Protein AF-M0R8F7-F1 (afdb_monomer_lite)

Foldseek 3Di:
DDDDDDDDDPPPPPPPDDPPVVVPPPPPVVVVVVVVVVVVVVVVVVVVVVVVVVVVVVVVVVVVVVVVVVVVVVVLVVVQCVQPVVVVVVLVDVLVNPPVVVVVVVVVLVVQVVVLCVVVVHDDPVDDDVVSPDSCVVCVVDVCSNPDDDDDTPRPVCVVVVVVLVVVQVVVCVVVVDRDDSVVSVVVVVVVVCVVDVPPVPDCPPDDPVVVVVDDPCVCVDPVVVVVVVVDDDPDPPDPDPCDPPPPDPDPPVVVVVVVVVVPPD

InterPro domains:
  IPR040046 Protein FAM228 [PF28229] (36-176)
  IPR040046 Protein FAM228 [PTHR28584] (12-261)

Radius of gyration: 44.04 Å; chains: 1; bounding box: 135×69×88 Å

Organism: Rattus norvegicus (NCBI:txid10116)

pLDDT: mean 77.56, std 16.94, range [36.53, 98.12]

Sequence (266 aa):
MKNRNPDDTVTDTFPKLKSSKEWLEPQSLSFMEALAKEDTDAAVQSILYRENYIMKELDKYLHHYDFLNTRRKEMLYKKWVERVADPLQKKIIEKVGSHKNIKKRRRQELDNFLKHSNKKGNAFIEHYDPKEYDPFYMSKEDPNFLKVVLPPFRDPLKKAQYDKDDEKRTLLQCETGKIYTMKEFKEIEKAQLHSRFPSISNSRQSMTPNKWLKVPMSYIESEFCKRSRFKVKMNFNASSFDLRPLKRVPNFLEYREEEMMIIYKL

Secondary structure (DSSP, 8-state):
-------------------TTGGGSPPPHHHHHHHHHHHHHHHHHHHHHHHHHHHHHHHHHHHHHHHHHHHHHHHHHHHHI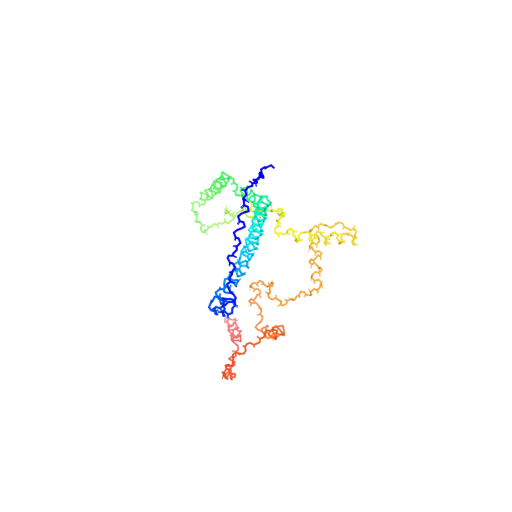IIIIHHHHHHHHHHH--HHHHHHHHHHHHHHHHHHHHHHS---TT---TTT--TTHHHHH-TTTT----PPP--GGGHHHHHHHHHHHHHHHHHHS-PPPHHHHHHHHHHHHHHHS---TT-GGG--HHHHTTS-GGGGGSHHHHHHHHHS----------------PPPTHHHHHHHHHHHTT-

Structure (mmCIF, N/CA/C/O backbone):
data_AF-M0R8F7-F1
#
_entry.id   AF-M0R8F7-F1
#
loop_
_atom_site.group_PDB
_atom_site.id
_atom_site.type_symbol
_atom_site.label_atom_id
_atom_site.label_alt_id
_atom_site.label_comp_id
_atom_site.label_asym_id
_atom_site.label_entity_id
_atom_site.label_seq_id
_atom_site.pdbx_PDB_ins_code
_atom_site.Cartn_x
_atom_site.Cartn_y
_atom_site.Cartn_z
_atom_site.occupancy
_atom_site.B_iso_or_equiv
_atom_site.auth_seq_id
_atom_site.auth_comp_id
_atom_site.auth_asym_id
_atom_site.auth_atom_id
_atom_site.pdbx_PDB_model_num
ATOM 1 N N . MET A 1 1 ? -57.188 7.167 16.989 1.00 37.28 1 MET A N 1
ATOM 2 C CA . MET A 1 1 ? -58.540 6.993 16.405 1.00 37.28 1 MET A CA 1
ATOM 3 C C . MET A 1 1 ? -58.705 5.552 15.940 1.00 37.28 1 MET A C 1
ATOM 5 O O . MET A 1 1 ? -57.724 4.999 15.461 1.00 37.28 1 MET A O 1
ATOM 9 N N . LYS A 1 2 ? -59.937 5.025 16.030 1.00 37.97 2 LYS A N 1
ATOM 10 C CA . LYS A 1 2 ? -60.399 3.626 15.872 1.00 37.97 2 LYS A CA 1
ATOM 11 C C . LYS A 1 2 ? -60.252 2.766 17.129 1.00 37.97 2 LYS A C 1
ATOM 13 O O . LYS A 1 2 ? -59.157 2.662 17.654 1.00 37.97 2 LYS A O 1
ATOM 18 N N . ASN A 1 3 ? -61.265 2.070 17.627 1.00 40.75 3 ASN A N 1
ATOM 19 C CA . ASN A 1 3 ? -62.721 2.238 17.613 1.00 40.75 3 ASN A CA 1
ATOM 20 C C . ASN A 1 3 ? -63.197 1.408 18.812 1.00 40.75 3 ASN A C 1
ATOM 22 O O . ASN A 1 3 ? -62.753 0.279 19.000 1.00 40.75 3 ASN A O 1
ATOM 26 N N . ARG A 1 4 ? -64.053 2.006 19.634 1.00 36.53 4 ARG A N 1
ATOM 27 C CA . ARG A 1 4 ? -64.738 1.373 20.757 1.00 36.53 4 ARG A CA 1
ATOM 28 C C . ARG A 1 4 ? -65.952 0.656 20.161 1.00 36.53 4 ARG A C 1
ATOM 30 O O . ARG A 1 4 ? -66.841 1.346 19.676 1.00 36.53 4 ARG A O 1
ATOM 37 N N . ASN A 1 5 ? -65.970 -0.674 20.163 1.00 40.00 5 ASN A N 1
ATOM 38 C CA . ASN A 1 5 ? -67.206 -1.441 20.007 1.00 40.00 5 ASN A CA 1
ATOM 39 C C . ASN A 1 5 ? -67.723 -1.759 21.418 1.00 40.00 5 ASN A C 1
ATOM 41 O O . ASN A 1 5 ? -66.997 -2.406 22.175 1.00 40.00 5 ASN A O 1
ATOM 45 N N . PRO A 1 6 ? -68.897 -1.244 21.820 1.00 47.41 6 PRO A N 1
ATOM 46 C CA . PRO A 1 6 ? -69.691 -1.830 22.888 1.00 47.41 6 PRO A CA 1
ATOM 47 C C . PRO A 1 6 ? -70.505 -3.004 22.320 1.00 47.41 6 PRO A C 1
ATOM 49 O O . PRO A 1 6 ? -70.591 -3.154 21.105 1.00 47.41 6 PRO A O 1
ATOM 52 N N . ASP A 1 7 ? -71.110 -3.781 23.207 1.00 42.19 7 ASP A N 1
ATOM 53 C CA . ASP A 1 7 ? -71.917 -4.974 22.930 1.00 42.19 7 ASP A CA 1
ATOM 54 C C . ASP A 1 7 ? -71.109 -6.237 22.632 1.00 42.19 7 ASP A C 1
ATOM 56 O O . ASP A 1 7 ? -71.013 -6.689 21.500 1.00 42.19 7 ASP A O 1
ATOM 60 N N . ASP A 1 8 ? -70.619 -6.867 23.700 1.00 42.78 8 ASP A N 1
ATOM 61 C CA . ASP A 1 8 ? -70.921 -8.286 23.852 1.00 42.78 8 ASP A CA 1
ATOM 62 C C . ASP A 1 8 ? -71.659 -8.475 25.173 1.00 42.78 8 ASP A C 1
ATOM 64 O O . ASP A 1 8 ? -71.171 -8.220 26.277 1.00 42.78 8 ASP A O 1
ATOM 68 N N . THR A 1 9 ? -72.923 -8.818 24.993 1.00 42.47 9 THR A N 1
ATOM 69 C CA . THR A 1 9 ? -73.935 -9.097 25.990 1.00 42.47 9 THR A CA 1
ATOM 70 C C . THR A 1 9 ? -73.446 -10.122 26.997 1.00 42.47 9 THR A C 1
ATOM 72 O O . THR A 1 9 ? -73.064 -11.236 26.643 1.00 42.47 9 THR A O 1
ATOM 75 N N . VAL A 1 10 ? -73.540 -9.733 28.265 1.00 42.72 10 VAL A N 1
ATOM 76 C CA . VAL A 1 10 ? -73.465 -10.583 29.449 1.00 42.72 10 VAL A CA 1
ATOM 77 C C . VAL A 1 10 ? -74.558 -11.649 29.346 1.00 42.72 10 VAL A C 1
ATOM 79 O O . VAL A 1 10 ? -75.670 -11.481 29.836 1.00 42.72 10 VAL A O 1
ATOM 82 N N . THR A 1 11 ? -74.274 -12.758 28.670 1.00 42.47 11 THR A N 1
ATOM 83 C CA . THR A 1 11 ? -74.992 -14.006 28.915 1.00 42.47 11 THR A CA 1
ATOM 84 C C . THR A 1 11 ? -74.302 -14.683 30.086 1.00 42.47 11 THR A C 1
ATOM 86 O O . THR A 1 11 ? -73.508 -15.606 29.898 1.00 42.47 11 THR A O 1
ATOM 89 N N . ASP A 1 12 ? -74.609 -14.195 31.293 1.00 43.53 12 ASP A N 1
ATOM 90 C CA . ASP A 1 12 ? -74.397 -14.894 32.563 1.00 43.53 12 ASP A CA 1
ATOM 91 C C . ASP A 1 12 ? -75.236 -16.177 32.541 1.00 43.53 12 ASP A C 1
ATOM 93 O O . ASP A 1 12 ? -76.295 -16.311 33.156 1.00 43.53 12 ASP A O 1
ATOM 97 N N . THR A 1 13 ? -74.783 -17.146 31.752 1.00 42.50 13 THR A N 1
ATOM 98 C CA . THR A 1 13 ? -75.292 -18.506 31.806 1.00 42.50 13 THR A CA 1
ATOM 99 C C . THR A 1 13 ? -74.644 -19.113 33.037 1.00 42.50 13 THR A C 1
ATOM 101 O O . THR A 1 13 ? -73.592 -19.744 32.954 1.00 42.50 13 THR A O 1
ATOM 104 N N . PHE A 1 14 ? -75.234 -18.828 34.201 1.00 43.72 14 PHE A N 1
ATOM 105 C CA . PHE A 1 14 ? -74.822 -19.400 35.475 1.00 43.72 14 PHE A CA 1
ATOM 106 C C . PHE A 1 14 ? -74.656 -20.914 35.293 1.00 43.72 14 PHE A C 1
ATOM 108 O O . PHE A 1 14 ? -75.611 -21.582 34.872 1.00 43.72 14 PHE A O 1
ATOM 115 N N . PRO A 1 15 ? -73.462 -21.477 35.552 1.00 52.50 15 PRO A N 1
ATOM 116 C CA . PRO A 1 15 ? -73.259 -22.903 35.396 1.00 52.50 15 PRO A CA 1
ATOM 117 C C . PRO A 1 15 ? -74.242 -23.612 36.327 1.00 52.50 15 PRO A C 1
ATOM 119 O O . PRO A 1 15 ? -74.304 -23.307 37.519 1.00 52.50 15 PRO A O 1
ATOM 122 N N . LYS A 1 16 ? -75.048 -24.519 35.753 1.00 57.91 16 LYS A N 1
ATOM 123 C CA . LYS A 1 16 ? -76.013 -25.354 36.478 1.00 57.91 16 LYS A CA 1
ATOM 124 C C . LYS A 1 16 ? -75.385 -25.832 37.786 1.00 57.91 16 LYS A C 1
ATOM 126 O O . LYS A 1 16 ? -74.312 -26.435 37.774 1.00 57.91 16 LYS A O 1
ATOM 131 N N . LEU A 1 17 ? -76.068 -25.536 38.890 1.00 52.22 17 LEU A N 1
ATOM 132 C CA . LEU A 1 17 ? -75.666 -25.890 40.243 1.00 52.22 17 LEU A CA 1
ATOM 133 C C . LEU A 1 17 ? -75.462 -27.413 40.313 1.00 52.22 17 LEU A C 1
ATOM 135 O O . LEU A 1 17 ? -76.430 -28.174 40.325 1.00 52.22 17 LEU A O 1
ATOM 139 N N . LYS A 1 18 ? -74.203 -27.859 40.291 1.00 55.81 18 LYS A N 1
ATOM 140 C CA . LYS A 1 18 ? -73.850 -29.276 40.430 1.00 55.81 18 LYS A CA 1
ATOM 141 C C . LYS A 1 18 ? -74.375 -29.787 41.765 1.00 55.81 18 LYS A C 1
ATOM 143 O O . LYS A 1 18 ? -74.186 -29.133 42.795 1.00 55.81 18 LYS A O 1
ATOM 148 N N . SER A 1 19 ? -75.051 -30.935 41.742 1.00 58.69 19 SER A N 1
ATOM 149 C CA . SER A 1 19 ? -75.594 -31.537 42.961 1.00 58.69 19 SER A CA 1
ATOM 150 C C . SER A 1 19 ? -74.449 -31.927 43.898 1.00 58.69 19 SER A C 1
ATOM 152 O O . SER A 1 19 ? -73.364 -32.289 43.439 1.00 58.69 19 SER A O 1
ATOM 154 N N . SER A 1 20 ? -74.681 -31.876 45.212 1.00 59.47 20 SER A N 1
ATOM 155 C CA . SER A 1 20 ? -73.677 -32.162 46.253 1.00 59.47 20 SER A CA 1
ATOM 156 C C . SER A 1 20 ? -72.945 -33.500 46.084 1.00 59.47 20 SER A C 1
ATOM 158 O O . SER A 1 20 ? -71.854 -33.667 46.620 1.00 59.47 20 SER A O 1
ATOM 160 N N . LYS A 1 21 ? -73.511 -34.442 45.319 1.00 61.56 21 LYS A N 1
ATOM 161 C CA . LYS A 1 21 ? -72.907 -35.747 45.042 1.00 61.56 21 LYS A CA 1
ATOM 162 C C . LYS A 1 21 ? -71.812 -35.699 43.967 1.00 61.56 21 LYS A C 1
ATOM 164 O O . LYS A 1 21 ? -70.830 -36.413 44.104 1.00 61.56 21 LYS A O 1
ATOM 169 N N . GLU A 1 22 ? -71.926 -34.820 42.967 1.00 58.78 22 GLU A N 1
ATOM 170 C CA . GLU A 1 22 ? -70.871 -34.601 41.957 1.00 58.78 22 GLU A CA 1
ATOM 171 C C . GLU A 1 22 ? -69.678 -33.820 42.525 1.00 58.78 22 GLU A C 1
ATOM 173 O O . GLU A 1 22 ? -68.565 -33.964 42.035 1.00 58.78 22 GLU A O 1
ATOM 178 N N . TRP A 1 23 ? -69.876 -33.026 43.587 1.00 59.81 23 TRP A N 1
ATOM 179 C CA . TRP A 1 23 ? -68.769 -32.386 44.316 1.00 59.81 23 TRP A CA 1
ATOM 180 C C . TRP A 1 23 ? -67.877 -33.393 45.055 1.00 59.81 23 TRP A C 1
ATOM 182 O O . TRP A 1 23 ? -66.744 -33.061 45.396 1.00 59.81 23 TRP A O 1
ATOM 192 N N . LEU A 1 24 ? -68.391 -34.599 45.320 1.00 56.00 24 LEU A N 1
ATOM 193 C CA . LEU A 1 24 ? -67.682 -35.669 46.022 1.00 56.00 24 LEU A CA 1
ATOM 194 C C . LEU A 1 24 ? -67.079 -36.715 45.082 1.00 56.00 24 LEU A C 1
ATOM 196 O O . LEU A 1 24 ? -66.316 -37.555 45.557 1.00 56.00 24 LEU A O 1
ATOM 200 N N . GLU A 1 25 ? -67.392 -36.693 43.781 1.00 61.41 25 GLU A N 1
ATOM 201 C CA . GLU A 1 25 ? -66.666 -37.538 42.836 1.00 61.41 25 GLU A CA 1
ATOM 202 C C . GLU A 1 25 ? -65.242 -36.988 42.688 1.00 61.41 25 GLU A C 1
ATOM 204 O O . GLU A 1 25 ? -65.073 -35.828 42.298 1.00 61.41 25 GLU A O 1
ATOM 209 N N . PRO A 1 26 ? -64.201 -37.780 43.014 1.00 62.41 26 PRO A N 1
ATOM 210 C CA . PRO A 1 26 ? -62.828 -37.367 42.781 1.00 62.41 26 PRO A CA 1
ATOM 211 C C . PRO A 1 26 ? -62.699 -37.004 41.304 1.00 62.41 26 PRO A C 1
ATOM 213 O O . PRO A 1 26 ? -62.954 -37.852 40.446 1.00 62.41 26 PRO A O 1
ATOM 216 N N . GLN A 1 27 ? -62.329 -35.754 40.995 1.00 62.81 27 GLN A N 1
ATOM 217 C CA . GLN A 1 27 ? -61.950 -35.387 39.631 1.00 62.81 27 GLN A CA 1
ATOM 218 C C . GLN A 1 27 ? -60.982 -36.458 39.125 1.00 62.81 27 GLN A C 1
ATOM 220 O O . GLN A 1 27 ? -59.979 -36.740 39.784 1.00 62.81 27 GLN A O 1
ATOM 225 N N . SER A 1 28 ? -61.320 -37.104 38.004 1.00 73.06 28 SER A N 1
ATOM 226 C CA . SER A 1 28 ? -60.526 -38.212 37.476 1.00 73.06 28 SER A CA 1
ATOM 227 C C . SER A 1 28 ? -59.072 -37.760 37.376 1.00 73.06 28 SER A C 1
ATOM 229 O O . SER A 1 28 ? -58.813 -36.723 36.763 1.00 73.06 28 SER A O 1
ATOM 231 N N . LEU A 1 29 ? -58.138 -38.504 37.971 1.00 73.44 29 LEU A N 1
ATOM 232 C CA . LEU A 1 29 ? -56.713 -38.143 37.993 1.00 73.44 29 LEU A CA 1
ATOM 233 C C . LEU A 1 29 ? -56.178 -37.816 36.587 1.00 73.44 29 LEU A C 1
ATOM 235 O O . LEU A 1 29 ? -55.374 -36.904 36.434 1.00 73.44 29 LEU A O 1
ATOM 239 N N . SER A 1 30 ? -56.714 -38.479 35.555 1.00 79.88 30 SER A N 1
ATOM 240 C CA . SER A 1 30 ? -56.430 -38.210 34.141 1.00 79.88 30 SER A CA 1
ATOM 241 C C . SER A 1 30 ? -56.752 -36.781 33.692 1.00 79.88 30 SER A C 1
ATOM 243 O O . SER A 1 30 ? -56.045 -36.238 32.852 1.00 79.88 30 SER A O 1
ATOM 245 N N . PHE A 1 31 ? -57.806 -36.161 34.230 1.00 80.88 31 PHE A N 1
ATOM 246 C CA . PHE A 1 31 ? -58.185 -34.781 33.912 1.00 80.88 31 PHE A CA 1
ATOM 247 C C . PHE A 1 31 ? -57.229 -33.777 34.559 1.00 80.88 31 PHE A C 1
ATOM 249 O O . PHE A 1 31 ? -56.770 -32.860 33.885 1.00 80.88 31 PHE A O 1
ATOM 256 N N . MET A 1 32 ? -56.880 -33.977 35.837 1.00 80.38 32 MET A N 1
ATOM 257 C CA . MET A 1 32 ? -55.865 -33.149 36.502 1.00 80.38 32 MET A CA 1
ATOM 258 C C . MET A 1 32 ? -54.500 -33.281 35.817 1.00 80.38 32 MET A C 1
ATOM 260 O O . MET A 1 32 ? -53.811 -32.283 35.635 1.00 80.38 32 MET A O 1
ATOM 264 N N . GLU A 1 33 ? -54.122 -34.491 35.395 1.00 85.38 33 GLU A N 1
ATOM 265 C CA . GLU A 1 33 ? -52.883 -34.721 34.648 1.00 85.38 33 GLU A CA 1
ATOM 266 C C . GLU A 1 33 ? -52.904 -34.032 33.274 1.00 85.38 33 GLU A C 1
ATOM 268 O O . GLU A 1 33 ? -51.898 -33.452 32.872 1.00 85.38 33 GLU A O 1
ATOM 273 N N . ALA A 1 34 ? -54.035 -34.059 32.561 1.00 85.19 34 ALA A N 1
ATOM 274 C CA . ALA A 1 34 ? -54.184 -33.373 31.279 1.00 85.19 34 ALA A CA 1
ATOM 275 C C . ALA A 1 34 ? -54.092 -31.844 31.422 1.00 85.19 34 ALA A C 1
ATOM 277 O O . ALA A 1 34 ? -53.348 -31.224 30.668 1.00 85.19 34 ALA A O 1
ATOM 278 N N . LEU A 1 35 ? -54.770 -31.259 32.417 1.00 85.00 35 LEU A N 1
ATOM 279 C CA . LEU A 1 35 ? -54.667 -29.828 32.738 1.00 85.00 35 LEU A CA 1
ATOM 280 C C . LEU A 1 35 ? -53.236 -29.432 33.110 1.00 85.00 35 LEU A C 1
ATOM 282 O O . LEU A 1 35 ? -52.714 -28.453 32.592 1.00 85.00 35 LEU A O 1
ATOM 286 N N . ALA A 1 36 ? -52.570 -30.225 33.956 1.00 86.69 36 ALA A N 1
ATOM 287 C CA . ALA A 1 36 ? -51.182 -29.970 34.324 1.00 86.69 36 ALA A CA 1
ATOM 288 C C . ALA A 1 36 ? -50.248 -30.037 33.105 1.00 86.69 36 ALA A C 1
ATOM 290 O O . ALA A 1 36 ? -49.349 -29.208 32.983 1.00 86.69 36 ALA A O 1
ATOM 291 N N . LYS A 1 37 ? -50.466 -30.989 32.185 1.00 90.25 37 LYS A N 1
ATOM 292 C CA . LYS A 1 37 ? -49.716 -31.070 30.923 1.00 90.25 37 LYS A CA 1
ATOM 293 C C . LYS A 1 37 ? -49.957 -29.846 30.044 1.00 90.25 37 LYS A C 1
ATOM 295 O O . LYS A 1 37 ? -48.989 -29.263 29.569 1.00 90.25 37 LYS A O 1
ATOM 300 N N . GLU A 1 38 ? -51.207 -29.417 29.892 1.00 88.50 38 GLU A N 1
ATOM 301 C CA . GLU A 1 38 ? -51.563 -28.218 29.127 1.00 88.50 38 GLU A CA 1
ATOM 302 C C . GLU A 1 38 ? -50.913 -26.954 29.707 1.00 88.50 38 GLU A C 1
ATOM 304 O O . GLU A 1 38 ? -50.306 -26.183 28.963 1.00 88.50 38 GLU A O 1
ATOM 309 N N . ASP A 1 39 ? -50.935 -26.783 31.032 1.00 91.06 39 ASP A N 1
ATOM 310 C CA . ASP A 1 39 ? -50.255 -25.679 31.715 1.00 91.06 39 ASP A CA 1
ATOM 311 C C . ASP A 1 39 ? -48.735 -25.727 31.492 1.00 91.06 39 ASP A C 1
ATOM 313 O O . ASP A 1 39 ? -48.103 -24.698 31.217 1.00 91.06 39 ASP A O 1
ATOM 317 N N . THR A 1 40 ? -48.126 -26.919 31.570 1.00 92.44 40 THR A N 1
ATOM 318 C CA . THR A 1 40 ? -46.691 -27.077 31.289 1.00 92.44 40 THR A CA 1
ATOM 319 C C . THR A 1 40 ? -46.358 -26.775 29.832 1.00 92.44 40 THR A C 1
ATOM 321 O O . THR A 1 40 ? -45.381 -26.072 29.570 1.00 92.44 40 THR A O 1
ATOM 324 N N . ASP A 1 41 ? -47.184 -27.222 28.887 1.00 94.00 41 ASP A N 1
ATOM 325 C CA . ASP A 1 41 ? -47.001 -26.965 27.461 1.00 94.00 41 ASP A CA 1
ATOM 326 C C . ASP A 1 41 ? -47.159 -25.469 27.160 1.00 94.00 41 ASP A C 1
ATOM 328 O O . ASP A 1 41 ? -46.329 -24.887 26.457 1.00 94.00 41 ASP A O 1
ATOM 332 N N . ALA A 1 42 ? -48.152 -24.801 27.751 1.00 93.31 42 ALA A N 1
ATOM 333 C CA . ALA A 1 42 ? -48.354 -23.359 27.626 1.00 93.31 42 ALA A CA 1
ATOM 334 C C . ALA A 1 42 ? -47.168 -22.552 28.189 1.00 93.31 42 ALA A C 1
ATOM 336 O O . ALA A 1 42 ? -46.728 -21.565 27.578 1.00 93.31 42 ALA A O 1
ATOM 337 N N . ALA A 1 43 ? -46.601 -22.982 29.322 1.00 94.38 43 ALA A N 1
ATOM 338 C CA . ALA A 1 43 ? -45.398 -22.383 29.894 1.00 94.38 43 ALA A CA 1
ATOM 339 C C . ALA A 1 43 ? -44.180 -22.568 28.972 1.00 94.38 43 ALA A C 1
ATOM 341 O O . ALA A 1 43 ? -43.466 -21.600 28.696 1.00 94.38 43 ALA A O 1
ATOM 342 N N . VAL A 1 44 ? -43.979 -23.775 28.432 1.00 95.56 44 VAL A N 1
ATOM 343 C CA . VAL A 1 44 ? -42.901 -24.077 27.476 1.00 95.56 44 VAL A CA 1
ATOM 344 C C . VAL A 1 44 ? -43.038 -23.230 26.209 1.00 95.56 44 VAL A C 1
ATOM 346 O O . VAL A 1 44 ? -42.072 -22.585 25.803 1.00 95.56 44 VAL A O 1
ATOM 349 N N . GLN A 1 45 ? -44.231 -23.143 25.614 1.00 96.00 45 GLN A N 1
ATOM 350 C CA . GLN A 1 45 ? -44.466 -22.313 24.424 1.00 96.00 45 GLN A CA 1
ATOM 351 C C . GLN A 1 45 ? -44.199 -20.825 24.693 1.00 96.00 45 GLN A C 1
ATOM 353 O O . GLN A 1 45 ? -43.609 -20.132 23.860 1.00 96.00 45 GLN A O 1
ATOM 358 N N . SER A 1 46 ? -44.565 -20.332 25.879 1.00 95.75 46 SER A N 1
ATOM 359 C CA . SER A 1 46 ? -44.287 -18.952 26.292 1.00 95.75 46 SER A CA 1
ATOM 360 C C . SER A 1 46 ? -42.787 -18.669 26.415 1.00 95.75 46 SER A C 1
ATOM 362 O O . SER A 1 46 ? -42.333 -17.585 26.035 1.00 95.75 46 SER A O 1
ATOM 364 N N . ILE A 1 47 ? -42.009 -19.630 26.927 1.00 95.25 47 ILE A N 1
ATOM 365 C CA . ILE A 1 47 ? -40.545 -19.540 27.002 1.00 95.25 47 ILE A CA 1
ATOM 366 C C . ILE A 1 47 ? -39.951 -19.530 25.590 1.00 95.25 47 ILE A C 1
ATOM 368 O O . ILE A 1 47 ? -39.231 -18.592 25.247 1.00 95.25 47 ILE A O 1
ATOM 372 N N . LEU A 1 48 ? -40.332 -20.488 24.740 1.00 96.31 48 LEU A N 1
ATOM 373 C CA . LEU A 1 48 ? -39.839 -20.594 23.363 1.00 96.31 48 LEU A CA 1
ATOM 374 C C . LEU A 1 48 ? -40.125 -19.331 22.540 1.00 96.31 48 LEU A C 1
ATOM 376 O O . LEU A 1 48 ? -39.273 -18.875 21.777 1.00 96.31 48 LEU A O 1
ATOM 380 N N . TYR A 1 49 ? -41.303 -18.722 22.702 1.00 95.56 49 TYR A N 1
ATOM 381 C CA . TYR A 1 49 ? -41.635 -17.470 22.020 1.00 95.56 49 TYR A CA 1
ATOM 382 C C . TYR A 1 49 ? -40.734 -16.309 22.467 1.00 95.56 49 TYR A C 1
ATOM 384 O O . TYR A 1 49 ? -40.247 -15.542 21.630 1.00 95.56 49 TYR A O 1
ATOM 392 N N . ARG A 1 50 ? -40.473 -16.187 23.777 1.00 95.88 50 ARG A N 1
ATOM 393 C CA . ARG A 1 50 ? -39.565 -15.167 24.331 1.00 95.88 50 ARG A CA 1
ATOM 394 C C . ARG A 1 50 ? -38.132 -15.373 23.847 1.00 95.88 50 ARG A C 1
ATOM 396 O O . ARG A 1 50 ? -37.496 -14.407 23.435 1.00 95.88 50 ARG A O 1
ATOM 403 N N . GLU A 1 51 ? -37.646 -16.610 23.854 1.00 96.00 51 GLU A N 1
ATOM 404 C CA . GLU A 1 51 ? -36.311 -16.961 23.362 1.00 96.00 51 GLU A CA 1
ATOM 405 C C . GLU A 1 51 ? -36.161 -16.653 21.873 1.00 96.00 51 GLU A C 1
ATOM 407 O O . GLU A 1 51 ? -35.209 -15.986 21.474 1.00 96.00 51 GLU A O 1
ATOM 412 N N . ASN A 1 52 ? -37.133 -17.054 21.051 1.00 96.31 52 ASN A N 1
ATOM 413 C CA . ASN A 1 52 ? -37.138 -16.770 19.617 1.00 96.31 52 ASN A CA 1
ATOM 414 C C . ASN A 1 52 ? -37.149 -15.257 19.340 1.00 96.31 52 ASN A C 1
ATOM 416 O O . ASN A 1 52 ? -36.428 -14.770 18.469 1.00 96.31 52 ASN A O 1
ATOM 420 N N . TYR A 1 53 ? -37.922 -14.487 20.110 1.00 96.25 53 TYR A N 1
ATOM 421 C CA . TYR A 1 53 ? -37.913 -13.029 20.015 1.00 96.25 53 TYR A CA 1
ATOM 422 C C . TYR A 1 53 ? -36.529 -12.438 20.328 1.00 96.25 53 TYR A C 1
ATOM 424 O O . TYR A 1 53 ? -36.026 -11.621 19.555 1.00 96.25 53 TYR A O 1
ATOM 432 N N . ILE A 1 54 ? -35.892 -12.877 21.419 1.00 96.38 54 ILE A N 1
ATOM 433 C CA . ILE A 1 54 ? -34.543 -12.431 21.800 1.00 96.38 54 ILE A CA 1
ATOM 434 C C . ILE A 1 54 ? -33.522 -12.817 20.723 1.00 96.38 54 ILE A C 1
ATOM 436 O O . ILE A 1 54 ? -32.710 -11.984 20.328 1.00 96.38 54 ILE A O 1
ATOM 440 N N . MET A 1 55 ? -33.585 -14.047 20.210 1.00 96.88 55 MET A N 1
ATOM 441 C CA . MET A 1 55 ? -32.676 -14.542 19.176 1.00 96.88 55 MET A CA 1
ATOM 442 C C . MET A 1 55 ? -32.778 -13.715 17.892 1.00 96.88 55 MET A C 1
ATOM 444 O O . MET A 1 55 ? -31.761 -13.254 17.384 1.00 96.88 55 MET A O 1
ATOM 448 N N . LYS A 1 56 ? -33.999 -13.411 17.432 1.00 96.56 56 LYS A N 1
ATOM 449 C CA . LYS A 1 56 ? -34.217 -12.521 16.280 1.00 96.56 56 LYS A CA 1
ATOM 450 C C . LYS A 1 56 ? -33.634 -11.130 16.494 1.00 96.56 56 LYS A C 1
ATOM 452 O O . LYS A 1 56 ? -33.159 -10.511 15.545 1.00 96.56 56 LYS A O 1
ATOM 457 N N . GLU A 1 57 ? -33.709 -10.605 17.710 1.00 95.94 57 GLU A N 1
ATOM 458 C CA . GLU A 1 57 ? -33.158 -9.292 18.023 1.00 95.94 57 GLU A CA 1
ATOM 459 C C . GLU A 1 57 ? -31.622 -9.317 18.023 1.00 95.94 57 GLU A C 1
ATOM 461 O O . GLU A 1 57 ? -30.993 -8.446 17.421 1.00 95.94 57 GLU A O 1
ATOM 466 N N . LEU A 1 58 ? -31.011 -10.359 18.595 1.00 97.75 58 LEU A N 1
ATOM 467 C CA . LEU A 1 58 ? -29.564 -10.583 18.529 1.00 97.75 58 LEU A CA 1
ATOM 468 C C . LEU A 1 58 ? -29.072 -10.746 17.087 1.00 97.75 58 LEU A C 1
ATOM 470 O O . LEU A 1 58 ? -28.069 -10.133 16.716 1.00 97.75 58 LEU A O 1
ATOM 474 N N . ASP A 1 59 ? -29.802 -11.489 16.256 1.00 97.62 59 ASP A N 1
ATOM 475 C CA . ASP A 1 59 ? -29.467 -11.660 14.844 1.00 97.62 59 ASP A CA 1
ATOM 476 C C . ASP A 1 59 ? -29.428 -10.318 14.111 1.00 97.62 59 ASP A C 1
ATOM 478 O O . ASP A 1 59 ? -28.476 -10.057 13.372 1.00 97.62 59 ASP A O 1
ATOM 482 N N . LYS A 1 60 ? -30.387 -9.414 14.358 1.00 97.00 60 LYS A N 1
ATOM 483 C CA . LYS A 1 60 ? -30.360 -8.059 13.774 1.00 97.00 60 LYS A CA 1
ATOM 484 C C . LYS A 1 60 ? -29.098 -7.295 14.171 1.00 97.00 60 LYS A C 1
ATOM 486 O O . LYS A 1 60 ? -28.484 -6.662 13.310 1.00 97.00 60 LYS A O 1
ATOM 491 N N . TYR A 1 61 ? -28.697 -7.352 15.444 1.00 97.06 61 TYR A N 1
ATOM 492 C CA . TYR A 1 61 ? -27.471 -6.697 15.910 1.00 97.06 61 TYR A CA 1
ATOM 493 C C . TYR A 1 61 ? -26.223 -7.278 15.241 1.00 97.06 61 TYR A C 1
ATOM 495 O O . TYR A 1 61 ? -25.353 -6.513 14.818 1.00 97.06 6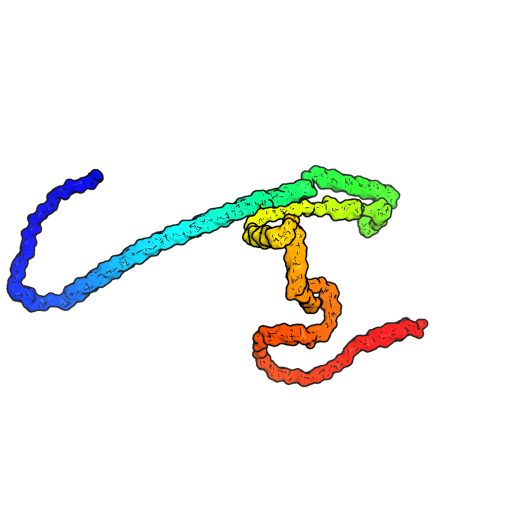1 TYR A O 1
ATOM 503 N N . LEU A 1 62 ? -26.149 -8.603 15.088 1.00 97.75 62 LEU A N 1
ATOM 504 C CA . LEU A 1 62 ? -25.047 -9.273 14.395 1.00 97.75 62 LEU A CA 1
ATOM 505 C C . LEU A 1 62 ? -24.987 -8.874 12.915 1.00 97.75 62 LEU A C 1
ATOM 507 O O . LEU A 1 62 ? -23.937 -8.451 12.434 1.00 97.75 62 LEU A O 1
ATOM 511 N N . HIS A 1 63 ? -26.125 -8.887 12.218 1.00 97.88 63 HIS A N 1
ATOM 512 C CA . HIS A 1 63 ? -26.206 -8.478 10.813 1.00 97.88 63 HIS A CA 1
ATOM 513 C C . HIS A 1 63 ? -25.803 -7.010 10.631 1.00 97.88 63 HIS A C 1
ATOM 515 O O . HIS A 1 63 ? -25.082 -6.659 9.694 1.00 97.88 63 HIS A O 1
ATOM 521 N N . HIS A 1 64 ? -26.229 -6.136 11.546 1.00 98.00 64 HIS A N 1
ATOM 522 C CA . HIS A 1 64 ? -25.838 -4.731 11.532 1.00 98.00 64 HIS A CA 1
ATOM 523 C C . HIS A 1 64 ? -24.332 -4.549 11.765 1.00 98.00 64 HIS A C 1
ATOM 525 O O . HIS A 1 64 ? -23.683 -3.764 11.070 1.00 98.00 64 HIS A O 1
ATOM 531 N N . TYR A 1 65 ? -23.757 -5.292 12.711 1.00 97.69 65 TYR A N 1
ATOM 532 C CA . TYR A 1 65 ? -22.322 -5.275 12.980 1.00 97.69 65 TYR A CA 1
ATOM 533 C C . TYR A 1 65 ? -21.504 -5.722 11.758 1.00 97.69 65 TYR A C 1
ATOM 535 O O . TYR A 1 65 ? -20.535 -5.052 11.382 1.00 97.69 65 TYR A O 1
ATOM 543 N N . ASP A 1 66 ? -21.927 -6.790 11.082 1.00 98.12 66 ASP A N 1
ATOM 544 C CA . ASP A 1 66 ? -21.292 -7.281 9.857 1.00 98.12 66 ASP A CA 1
ATOM 545 C C . ASP A 1 66 ? -21.398 -6.276 8.707 1.00 98.12 66 ASP A C 1
ATOM 547 O O . ASP A 1 66 ? -20.411 -6.002 8.012 1.00 98.12 66 ASP A O 1
ATOM 551 N N . PHE A 1 67 ? -22.558 -5.639 8.548 1.00 98.06 67 PHE A N 1
ATOM 552 C CA . PHE A 1 67 ? -22.744 -4.543 7.601 1.00 98.06 67 PHE A CA 1
ATOM 553 C C . PHE A 1 67 ? -21.788 -3.369 7.882 1.00 98.06 67 PHE A C 1
ATOM 555 O O . PHE A 1 67 ? -21.107 -2.872 6.982 1.00 98.06 67 PHE A O 1
ATOM 562 N N . LEU A 1 68 ? -21.658 -2.937 9.139 1.00 98.00 68 LEU A N 1
ATOM 563 C CA . LEU A 1 68 ? -20.722 -1.867 9.493 1.00 98.00 68 LEU A CA 1
ATOM 564 C C . LEU A 1 68 ? -19.264 -2.269 9.241 1.00 98.00 68 LEU A C 1
ATOM 566 O O . LEU A 1 68 ? -18.457 -1.450 8.792 1.00 98.00 68 LEU A O 1
ATOM 570 N N . ASN A 1 69 ? -18.905 -3.524 9.501 1.00 97.88 69 ASN A N 1
ATOM 571 C CA . ASN A 1 69 ? -17.559 -4.027 9.259 1.00 97.88 69 ASN A CA 1
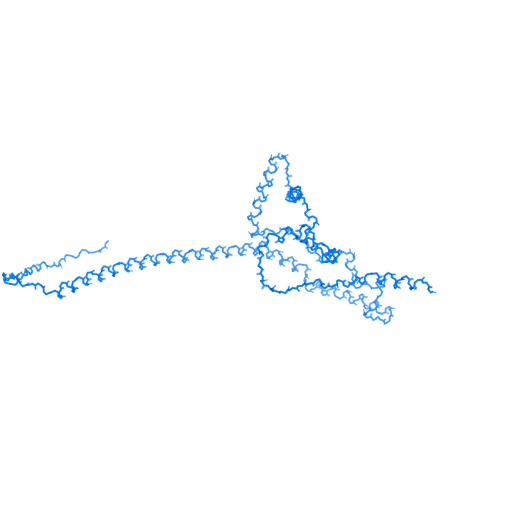ATOM 572 C C . ASN A 1 69 ? -17.224 -4.130 7.772 1.00 97.88 69 ASN A C 1
ATOM 574 O O . ASN A 1 69 ? -16.124 -3.740 7.370 1.00 97.88 69 ASN A O 1
ATOM 578 N N . THR A 1 70 ? -18.152 -4.609 6.943 1.00 98.12 70 THR A N 1
ATOM 579 C CA . THR A 1 70 ? -17.978 -4.614 5.483 1.00 98.12 70 THR A CA 1
ATOM 580 C C . THR A 1 70 ? -17.829 -3.187 4.962 1.00 98.12 70 THR A C 1
ATOM 582 O O . THR A 1 70 ? -16.866 -2.905 4.245 1.00 98.12 70 THR A O 1
ATOM 585 N N . ARG A 1 71 ? -18.653 -2.247 5.444 1.00 97.94 71 ARG A N 1
ATOM 586 C CA . ARG A 1 71 ? -18.528 -0.824 5.106 1.00 97.94 71 ARG A CA 1
ATOM 587 C C . ARG A 1 71 ? -17.177 -0.230 5.513 1.00 97.94 71 ARG A C 1
ATOM 589 O O . ARG A 1 71 ? -16.565 0.516 4.748 1.00 97.94 71 ARG A O 1
ATOM 596 N N . ARG A 1 72 ? -16.665 -0.564 6.702 1.00 96.06 72 ARG A N 1
ATOM 597 C CA . ARG A 1 72 ? -15.326 -0.137 7.154 1.00 96.06 72 ARG A CA 1
ATOM 598 C C . ARG A 1 72 ? -14.219 -0.680 6.248 1.00 96.06 72 ARG A C 1
ATOM 600 O O . ARG A 1 72 ? -13.316 0.079 5.895 1.00 96.06 72 ARG A O 1
ATOM 607 N N . LYS A 1 73 ? -14.290 -1.959 5.859 1.00 96.00 73 LYS A N 1
ATOM 608 C CA . LYS A 1 73 ? -13.325 -2.593 4.941 1.00 96.00 73 LYS A CA 1
ATOM 609 C C . LYS A 1 73 ? -13.340 -1.929 3.564 1.00 96.00 73 LYS A C 1
ATOM 611 O O . LYS A 1 73 ? -12.277 -1.598 3.047 1.00 96.00 73 LYS A O 1
ATOM 616 N N . GLU A 1 74 ? -14.522 -1.665 3.014 1.00 96.56 74 GLU A N 1
ATOM 617 C CA . GLU A 1 74 ? -14.696 -0.966 1.736 1.00 96.56 74 GLU A CA 1
ATOM 618 C C . GLU A 1 74 ? -14.060 0.434 1.771 1.00 96.56 74 GLU A C 1
ATOM 620 O O . GLU A 1 74 ? -13.264 0.795 0.904 1.00 96.56 74 GLU A O 1
ATOM 625 N N . MET A 1 75 ? -14.332 1.205 2.828 1.00 95.88 75 MET A N 1
ATOM 626 C CA . MET A 1 75 ? -13.757 2.542 2.999 1.00 95.88 75 MET A CA 1
ATOM 627 C C . MET A 1 75 ? -12.233 2.516 3.169 1.00 95.88 75 MET A C 1
ATOM 629 O O . MET A 1 75 ? -11.547 3.435 2.711 1.00 95.88 75 MET A O 1
ATOM 633 N N . LEU A 1 76 ? -11.686 1.491 3.828 1.00 92.94 76 LEU A N 1
ATOM 634 C CA . LEU A 1 76 ? -10.241 1.310 3.965 1.00 92.94 76 LEU A CA 1
ATOM 635 C C . LEU A 1 76 ? -9.594 0.975 2.617 1.00 92.94 76 LEU A C 1
ATOM 637 O O . LEU A 1 76 ? -8.579 1.581 2.274 1.00 92.94 76 LEU A O 1
ATOM 641 N N . TYR A 1 77 ? -10.205 0.072 1.846 1.00 95.56 77 TYR A N 1
ATOM 642 C CA . TYR A 1 77 ? -9.763 -0.269 0.497 1.00 95.56 77 TYR A CA 1
ATOM 643 C C . TYR A 1 77 ? -9.769 0.961 -0.411 1.00 95.56 77 TYR A C 1
ATOM 645 O O . TYR A 1 77 ? -8.745 1.275 -1.009 1.00 95.56 77 TYR A O 1
ATOM 653 N N . LYS A 1 78 ? -10.865 1.729 -0.426 1.00 96.06 78 LYS A N 1
ATOM 654 C CA . LYS A 1 78 ? -10.965 2.972 -1.201 1.00 96.06 78 LYS A CA 1
ATOM 655 C C . LYS A 1 78 ? -9.832 3.950 -0.868 1.00 96.06 78 LYS A C 1
ATOM 657 O O . LYS A 1 78 ? -9.133 4.418 -1.761 1.00 96.06 78 LYS A O 1
ATOM 662 N N . LYS A 1 79 ? -9.578 4.195 0.423 1.00 94.25 79 LYS A N 1
ATOM 663 C CA . LYS A 1 79 ? -8.463 5.052 0.868 1.00 94.25 79 LYS A CA 1
ATOM 664 C C . LYS A 1 79 ? -7.097 4.509 0.454 1.00 94.25 79 LYS A C 1
ATOM 666 O O . LYS A 1 79 ? -6.194 5.296 0.188 1.00 94.25 79 LYS A O 1
ATOM 671 N N . TRP A 1 80 ? -6.911 3.191 0.474 1.00 95.44 80 TRP A N 1
ATOM 672 C CA . TRP A 1 80 ? -5.656 2.563 0.069 1.00 95.44 80 TRP A CA 1
ATOM 673 C C . TRP A 1 80 ? -5.436 2.686 -1.441 1.00 95.44 80 TRP A C 1
ATOM 675 O O . TRP A 1 80 ? -4.338 3.048 -1.857 1.00 95.44 80 TRP A O 1
ATOM 685 N N . VAL A 1 81 ? -6.481 2.486 -2.248 1.00 95.56 81 VAL A N 1
ATOM 686 C CA . VAL A 1 81 ? -6.426 2.668 -3.704 1.00 95.56 81 VAL A CA 1
ATOM 687 C C . VAL A 1 81 ? -6.010 4.099 -4.045 1.00 95.56 81 VAL A C 1
ATOM 689 O O . VAL A 1 81 ? -4.970 4.297 -4.667 1.00 95.56 81 VAL A O 1
ATOM 692 N N . GLU A 1 82 ? -6.718 5.092 -3.507 1.00 93.88 82 GLU A N 1
ATOM 693 C CA . GLU A 1 82 ? -6.457 6.509 -3.789 1.00 93.88 82 GLU A CA 1
ATOM 694 C C . GLU A 1 82 ? -5.049 6.964 -3.353 1.00 93.88 82 GLU A C 1
ATOM 696 O O . GLU A 1 82 ? -4.417 7.799 -4.002 1.00 93.88 82 GLU A O 1
ATOM 701 N N . ARG A 1 83 ? -4.542 6.452 -2.222 1.00 91.06 83 ARG A N 1
ATOM 702 C CA . ARG A 1 83 ? -3.281 6.928 -1.616 1.00 91.06 83 ARG A CA 1
ATOM 703 C C . ARG A 1 83 ? -2.051 6.122 -2.011 1.00 91.06 83 ARG A C 1
ATOM 705 O O . ARG A 1 83 ? -0.940 6.646 -1.906 1.00 91.06 83 ARG A O 1
ATOM 712 N N . VAL A 1 84 ? -2.229 4.860 -2.389 1.00 91.44 84 VAL A N 1
ATOM 713 C CA . VAL A 1 84 ? -1.137 3.913 -2.644 1.00 91.44 84 VAL A CA 1
ATOM 714 C C . VAL A 1 84 ? -1.232 3.367 -4.061 1.00 91.44 84 VAL A C 1
ATOM 716 O O . VAL A 1 84 ? -0.291 3.563 -4.826 1.00 91.44 84 VAL A O 1
ATOM 719 N N . ALA A 1 85 ? -2.346 2.725 -4.426 1.00 93.25 85 ALA A N 1
ATOM 720 C CA . ALA A 1 85 ? -2.454 2.025 -5.705 1.00 93.25 85 ALA A CA 1
ATOM 721 C C . ALA A 1 85 ? -2.420 2.982 -6.902 1.00 93.25 85 ALA A C 1
ATOM 723 O O . ALA A 1 85 ? -1.558 2.824 -7.765 1.00 93.25 85 ALA A O 1
ATOM 724 N N . ASP A 1 86 ? -3.274 4.009 -6.928 1.00 93.88 86 ASP A N 1
ATOM 725 C CA . ASP A 1 86 ? -3.365 4.930 -8.066 1.00 93.88 86 ASP A CA 1
ATOM 726 C C . ASP A 1 86 ? -2.068 5.728 -8.259 1.00 93.88 86 ASP A C 1
ATOM 728 O O . ASP A 1 86 ? -1.556 5.775 -9.383 1.00 93.88 86 ASP A O 1
ATOM 732 N N . PRO A 1 87 ? -1.452 6.319 -7.210 1.00 92.19 87 PRO A N 1
ATOM 733 C CA . PRO A 1 87 ? -0.194 7.041 -7.372 1.00 92.19 87 PRO A CA 1
ATOM 734 C C . PRO A 1 87 ? 0.963 6.134 -7.803 1.00 92.19 87 PRO A C 1
ATOM 736 O O . PRO A 1 87 ? 1.833 6.564 -8.565 1.00 92.19 87 PRO A O 1
ATOM 739 N N . LEU A 1 88 ? 0.987 4.885 -7.329 1.00 89.75 88 LEU A N 1
ATOM 740 C CA . LEU A 1 88 ? 1.974 3.892 -7.739 1.00 89.75 88 LEU A CA 1
ATOM 741 C C . LEU A 1 88 ? 1.773 3.504 -9.207 1.00 89.75 88 LEU A C 1
ATOM 743 O O . LEU A 1 88 ? 2.714 3.587 -9.997 1.00 89.75 88 LEU A O 1
ATOM 747 N N . GLN A 1 89 ? 0.549 3.140 -9.586 1.00 90.94 89 GLN A N 1
ATOM 748 C CA . GLN A 1 89 ? 0.195 2.734 -10.942 1.00 90.94 89 GLN A CA 1
ATOM 749 C C . GLN A 1 89 ? 0.446 3.861 -11.943 1.00 90.94 89 GLN A C 1
ATOM 751 O O . GLN A 1 89 ? 1.069 3.627 -12.977 1.00 90.94 89 GLN A O 1
ATOM 756 N N . LYS A 1 90 ? 0.049 5.097 -11.619 1.00 89.88 90 LYS A N 1
ATOM 757 C CA . LYS A 1 90 ? 0.305 6.276 -12.455 1.00 89.88 90 LYS A CA 1
ATOM 758 C C . LYS A 1 90 ? 1.793 6.429 -12.765 1.00 89.88 90 LYS A C 1
ATOM 760 O O . LYS A 1 90 ? 2.154 6.653 -13.916 1.00 89.88 90 LYS A O 1
ATOM 765 N N . LYS A 1 91 ? 2.662 6.246 -11.768 1.00 86.69 91 LYS A N 1
ATOM 766 C CA . LYS A 1 91 ? 4.117 6.347 -11.950 1.00 86.69 91 LYS A CA 1
ATOM 767 C C . LYS A 1 91 ? 4.714 5.176 -12.709 1.00 86.69 91 LYS A C 1
ATOM 769 O O . LYS A 1 91 ? 5.643 5.379 -13.484 1.00 86.69 91 LYS A O 1
ATOM 774 N N . ILE A 1 92 ? 4.187 3.968 -12.516 1.00 85.62 92 ILE A N 1
ATOM 775 C CA . ILE A 1 92 ? 4.573 2.811 -13.328 1.00 85.62 92 ILE A CA 1
ATOM 776 C C . ILE A 1 92 ? 4.228 3.085 -14.792 1.00 85.62 92 ILE A C 1
ATOM 778 O O . ILE A 1 92 ? 5.095 2.934 -15.642 1.00 85.62 92 ILE A O 1
ATOM 782 N N . ILE A 1 93 ? 3.016 3.560 -15.089 1.00 85.81 93 ILE A N 1
ATOM 783 C CA . ILE A 1 93 ? 2.588 3.896 -16.455 1.00 85.81 93 ILE A CA 1
ATOM 784 C C . ILE A 1 93 ? 3.457 5.014 -17.046 1.00 85.81 93 ILE A C 1
ATOM 786 O O . ILE A 1 93 ? 3.915 4.904 -18.181 1.00 85.81 93 ILE A O 1
ATOM 790 N N . GLU A 1 94 ? 3.733 6.068 -16.278 1.00 83.12 94 GLU A N 1
ATOM 791 C CA . GLU A 1 94 ? 4.594 7.177 -16.698 1.00 83.12 94 GLU A CA 1
ATOM 792 C C . GLU A 1 94 ? 6.015 6.701 -17.050 1.00 83.12 94 GLU A C 1
ATOM 794 O O . GLU A 1 94 ? 6.582 7.128 -18.056 1.00 83.12 94 GLU A O 1
ATOM 799 N N . LYS A 1 95 ? 6.572 5.775 -16.257 1.00 78.94 95 LYS A N 1
ATOM 800 C CA . LYS A 1 95 ? 7.942 5.259 -16.417 1.00 78.94 95 LYS A CA 1
ATOM 801 C C . LYS A 1 95 ? 8.078 4.169 -17.466 1.00 78.94 95 LYS A C 1
ATOM 803 O O . LYS A 1 95 ? 9.015 4.217 -18.259 1.00 78.94 95 LYS A O 1
ATOM 808 N N . VAL A 1 96 ? 7.140 3.222 -17.506 1.00 78.56 96 VAL A N 1
ATOM 809 C CA . VAL A 1 96 ? 6.998 2.281 -18.628 1.00 78.56 96 VAL A CA 1
ATOM 810 C C . VAL A 1 96 ? 6.767 3.074 -19.921 1.00 78.56 96 VAL A C 1
ATOM 812 O O . VAL A 1 96 ? 7.174 2.645 -20.994 1.00 78.56 96 VAL A O 1
ATOM 815 N N . GLY A 1 97 ? 6.266 4.305 -19.815 1.00 66.44 97 GLY A N 1
ATOM 816 C CA . GLY A 1 97 ? 6.145 5.237 -20.915 1.00 66.44 97 GLY A CA 1
ATOM 817 C C . GLY A 1 97 ? 5.039 4.808 -21.869 1.00 66.44 97 GLY A C 1
ATOM 818 O O . GLY A 1 97 ? 4.620 3.651 -21.929 1.00 66.44 97 GLY A O 1
ATOM 819 N N . SER A 1 98 ? 4.560 5.753 -22.676 1.00 70.81 98 SER A N 1
ATOM 820 C CA . SER A 1 98 ? 3.724 5.377 -23.812 1.00 70.81 98 SER A CA 1
ATOM 821 C C . SER A 1 98 ? 4.493 4.375 -24.672 1.00 70.81 98 SER A C 1
ATOM 823 O O . SER A 1 98 ? 5.693 4.541 -24.913 1.00 70.81 98 SER A O 1
ATOM 825 N N . HIS A 1 99 ? 3.790 3.377 -25.203 1.00 76.38 99 HIS A N 1
ATOM 826 C CA . HIS A 1 99 ? 4.320 2.416 -26.168 1.00 76.38 99 HIS A CA 1
ATOM 827 C C . HIS A 1 99 ? 5.143 3.088 -27.291 1.00 76.38 99 HIS A C 1
ATOM 829 O O . HIS A 1 99 ? 6.110 2.518 -27.799 1.00 76.38 99 HIS A O 1
ATOM 835 N N . LYS A 1 100 ? 4.815 4.346 -27.621 1.00 85.12 100 LYS A N 1
ATOM 836 C CA . LYS A 1 100 ? 5.551 5.207 -28.553 1.00 85.12 100 LYS A CA 1
ATOM 837 C C . LYS A 1 100 ? 7.013 5.460 -28.148 1.00 85.12 100 LYS A C 1
ATOM 839 O O . LYS A 1 100 ? 7.892 5.363 -29.004 1.00 85.12 100 LYS A O 1
ATOM 844 N N . ASN A 1 101 ? 7.290 5.748 -26.875 1.00 82.25 101 ASN A N 1
ATOM 845 C CA . ASN A 1 101 ? 8.641 6.040 -26.379 1.00 82.25 101 ASN A CA 1
ATOM 846 C C . ASN A 1 101 ? 9.513 4.781 -26.382 1.00 82.25 101 ASN A C 1
ATOM 848 O O . ASN A 1 101 ? 10.630 4.814 -26.898 1.00 82.25 101 ASN A O 1
ATOM 852 N N . ILE A 1 102 ? 8.971 3.649 -25.914 1.00 82.50 102 ILE A N 1
ATOM 853 C CA . ILE A 1 102 ? 9.651 2.346 -25.987 1.00 82.50 102 ILE A CA 1
ATOM 854 C C . ILE A 1 102 ? 9.969 1.992 -27.445 1.00 82.50 102 ILE A C 1
ATOM 856 O O . ILE A 1 102 ? 11.097 1.617 -27.757 1.00 82.50 102 ILE A O 1
ATOM 860 N N . LYS A 1 103 ? 9.004 2.148 -28.361 1.00 86.44 103 LYS A N 1
ATOM 861 C CA . LYS A 1 103 ? 9.215 1.912 -29.799 1.00 86.44 103 LYS A CA 1
ATOM 862 C C . LYS A 1 103 ? 10.305 2.804 -30.391 1.00 86.44 103 LYS A C 1
ATOM 864 O O . LYS A 1 103 ? 11.049 2.354 -31.257 1.00 86.44 103 LYS A O 1
ATOM 869 N N . LYS A 1 104 ? 10.395 4.070 -29.971 1.00 87.50 104 LYS A N 1
ATOM 870 C CA . LYS A 1 104 ? 11.464 4.979 -30.412 1.00 87.50 104 LYS A CA 1
ATOM 871 C C . LYS A 1 104 ? 12.828 4.492 -29.920 1.00 87.50 104 LYS A C 1
ATOM 873 O O . LYS A 1 104 ? 13.727 4.375 -30.742 1.00 87.50 104 LYS A O 1
ATOM 878 N N . ARG A 1 105 ? 12.944 4.126 -28.638 1.00 85.25 105 ARG A N 1
ATOM 879 C CA . ARG A 1 105 ? 14.190 3.599 -28.064 1.00 85.25 105 ARG A CA 1
ATOM 880 C C . ARG A 1 105 ? 14.629 2.309 -28.761 1.00 85.25 105 ARG A C 1
ATOM 882 O O . ARG A 1 105 ? 15.753 2.232 -29.226 1.00 85.25 105 ARG A O 1
ATOM 889 N N . ARG A 1 106 ? 13.716 1.350 -28.968 1.00 88.38 106 ARG A N 1
ATOM 890 C CA . ARG A 1 106 ? 14.009 0.110 -29.719 1.00 88.38 106 ARG A CA 1
ATOM 891 C C . ARG A 1 106 ? 14.526 0.375 -31.134 1.00 88.38 106 ARG A C 1
ATOM 893 O O . ARG A 1 106 ? 15.427 -0.318 -31.584 1.00 88.38 106 ARG A O 1
ATOM 900 N N . ARG A 1 107 ? 13.966 1.370 -31.833 1.00 92.00 107 ARG A N 1
ATOM 901 C CA . ARG A 1 107 ? 14.448 1.762 -33.167 1.00 92.00 107 ARG A CA 1
ATOM 902 C C . ARG A 1 107 ? 15.844 2.376 -33.124 1.00 92.00 107 ARG A C 1
ATOM 904 O O . ARG A 1 107 ? 16.635 2.077 -34.004 1.00 92.00 107 ARG A O 1
ATOM 911 N N . GLN A 1 108 ? 16.137 3.199 -32.120 1.00 89.31 108 GLN A N 1
ATOM 912 C CA . GLN A 1 108 ? 17.469 3.782 -31.936 1.00 89.31 108 GLN A CA 1
ATOM 913 C C . GLN A 1 108 ? 18.516 2.704 -31.633 1.00 89.31 108 GLN A C 1
ATOM 915 O O . GLN A 1 108 ? 19.568 2.703 -32.258 1.00 89.31 108 GLN A O 1
ATOM 920 N N . GLU A 1 109 ? 18.204 1.748 -30.754 1.00 87.62 109 GLU A N 1
ATOM 921 C CA . GLU A 1 109 ? 19.110 0.629 -30.462 1.00 87.62 109 GLU A CA 1
ATOM 922 C C . GLU A 1 109 ? 19.378 -0.237 -31.693 1.00 87.62 109 GLU A C 1
ATOM 924 O O . GLU A 1 109 ? 20.521 -0.597 -31.964 1.00 87.62 109 GLU A O 1
ATOM 929 N N . LEU A 1 110 ? 18.332 -0.530 -32.471 1.00 89.19 110 LEU A N 1
ATOM 930 C CA . LEU A 1 110 ? 18.473 -1.279 -33.715 1.00 89.19 110 LEU A CA 1
ATOM 931 C C . LEU A 1 110 ? 19.342 -0.526 -34.730 1.00 89.19 110 LEU A C 1
ATOM 933 O O . LEU A 1 110 ? 20.215 -1.127 -35.343 1.00 89.19 110 LEU A O 1
ATOM 937 N N . ASP A 1 111 ? 19.129 0.781 -34.892 1.00 91.31 111 ASP A N 1
ATOM 938 C CA . ASP A 1 111 ? 19.936 1.617 -35.787 1.00 91.31 111 ASP A CA 1
ATOM 939 C C . ASP A 1 111 ? 21.414 1.641 -35.358 1.00 91.31 111 ASP A C 1
ATOM 941 O O . ASP A 1 111 ? 22.311 1.480 -36.186 1.00 91.31 111 ASP A O 1
ATOM 945 N N . ASN A 1 112 ? 21.682 1.749 -34.054 1.00 88.25 112 ASN A N 1
ATOM 946 C CA . ASN A 1 112 ? 23.036 1.678 -33.503 1.00 88.25 112 ASN A CA 1
ATOM 947 C C . ASN A 1 112 ? 23.689 0.310 -33.763 1.00 88.25 112 ASN A C 1
ATOM 949 O O . ASN A 1 112 ? 24.842 0.248 -34.194 1.00 88.25 112 ASN A O 1
ATOM 953 N N . PHE A 1 113 ? 22.945 -0.779 -33.562 1.00 86.56 113 PHE A N 1
ATOM 954 C CA . PHE A 1 113 ? 23.418 -2.135 -33.835 1.00 86.56 113 PHE A CA 1
ATOM 955 C C . PHE A 1 113 ? 23.719 -2.364 -35.322 1.00 86.56 113 PHE A C 1
ATOM 957 O O . PHE A 1 113 ? 24.744 -2.955 -35.662 1.00 86.56 113 PHE A O 1
ATOM 964 N N . LEU A 1 114 ? 22.857 -1.880 -36.221 1.00 87.88 114 LEU A N 1
ATOM 965 C CA . LEU A 1 114 ? 23.066 -1.998 -37.665 1.00 87.88 114 LEU A CA 1
ATOM 966 C C . LEU A 1 114 ? 24.301 -1.212 -38.114 1.00 87.88 114 LEU A C 1
ATOM 968 O O . LEU A 1 114 ? 25.091 -1.723 -38.903 1.00 87.88 114 LEU A O 1
ATOM 972 N N . LYS A 1 115 ? 24.528 -0.011 -37.567 1.00 88.31 115 LYS A N 1
ATOM 973 C CA . LYS A 1 115 ? 25.763 0.753 -37.816 1.00 88.31 115 LYS A CA 1
ATOM 974 C C . LYS A 1 115 ? 27.008 -0.009 -37.363 1.00 88.31 115 LYS A C 1
ATOM 976 O O . LYS A 1 115 ? 27.994 -0.035 -38.097 1.00 88.31 115 LYS A O 1
ATOM 981 N N . HIS A 1 116 ? 26.962 -0.644 -36.191 1.00 86.12 116 HIS A N 1
ATOM 982 C CA . HIS A 1 116 ? 28.057 -1.481 -35.699 1.00 86.12 116 HIS A CA 1
ATOM 983 C C . HIS A 1 116 ? 28.297 -2.698 -36.605 1.00 86.12 116 HIS A C 1
ATOM 985 O O . HIS A 1 116 ? 29.423 -2.916 -37.053 1.00 86.12 116 HIS A O 1
ATOM 991 N N . SER A 1 117 ? 27.237 -3.443 -36.929 1.00 84.62 117 SER A N 1
ATOM 992 C CA . SER A 1 117 ? 27.316 -4.637 -37.779 1.00 84.62 117 SER A CA 1
ATOM 993 C C . SER A 1 117 ? 27.866 -4.307 -39.164 1.00 84.62 117 SER A C 1
ATOM 995 O O . SER A 1 117 ? 28.801 -4.957 -39.615 1.00 84.62 117 SER A O 1
ATOM 997 N N . ASN A 1 118 ? 27.380 -3.237 -39.798 1.00 88.00 118 ASN A N 1
ATOM 998 C CA . ASN A 1 118 ? 27.857 -2.808 -41.114 1.00 88.00 118 ASN A CA 1
ATOM 999 C C . ASN A 1 118 ? 29.326 -2.361 -41.092 1.00 88.00 118 ASN A C 1
ATOM 1001 O O . ASN A 1 118 ? 30.042 -2.573 -42.065 1.00 88.00 118 ASN A O 1
ATOM 1005 N N . LYS A 1 119 ? 29.794 -1.763 -39.987 1.00 87.44 119 LYS A N 1
ATOM 1006 C CA . LYS A 1 119 ? 31.203 -1.374 -39.829 1.00 87.44 119 LYS A CA 1
ATOM 1007 C C . LYS A 1 119 ? 32.124 -2.588 -39.653 1.00 87.44 119 LYS A C 1
ATOM 1009 O O . LYS A 1 119 ? 33.245 -2.563 -40.150 1.00 87.44 119 LYS A O 1
ATOM 1014 N N . LYS A 1 120 ? 31.669 -3.628 -38.945 1.00 82.94 120 LYS A N 1
ATOM 1015 C CA . LYS A 1 120 ? 32.447 -4.851 -38.669 1.00 82.94 120 LYS A CA 1
ATOM 1016 C C . LYS A 1 120 ? 32.309 -5.920 -39.765 1.00 82.94 120 LYS A C 1
ATOM 1018 O O . LYS A 1 120 ? 33.108 -6.851 -39.818 1.00 82.94 120 LYS A O 1
ATOM 1023 N N . GLY A 1 121 ? 31.305 -5.798 -40.634 1.00 78.44 121 GLY A N 1
ATOM 1024 C CA . GLY A 1 121 ? 30.933 -6.784 -41.650 1.00 78.44 121 GLY A CA 1
ATOM 1025 C C . GLY A 1 121 ? 30.090 -7.911 -41.055 1.00 78.44 121 GLY A C 1
ATOM 1026 O O . GLY A 1 121 ? 28.891 -7.984 -41.312 1.00 78.44 121 GLY A O 1
ATOM 1027 N N . ASN A 1 122 ? 30.700 -8.741 -40.200 1.00 78.38 122 ASN A N 1
ATOM 1028 C CA . ASN A 1 122 ? 30.037 -9.858 -39.522 1.00 78.38 122 ASN A CA 1
ATOM 1029 C C . ASN A 1 122 ? 30.112 -9.675 -38.000 1.00 78.38 122 ASN A C 1
ATOM 1031 O O . ASN A 1 122 ? 31.164 -9.871 -37.391 1.00 78.38 122 ASN A O 1
ATOM 1035 N N . ALA A 1 123 ? 28.990 -9.316 -37.377 1.00 73.56 123 ALA A N 1
ATOM 1036 C CA . ALA A 1 123 ? 28.861 -9.260 -35.924 1.00 73.56 123 ALA A CA 1
ATOM 1037 C C . ALA A 1 123 ? 28.084 -10.486 -35.424 1.00 73.56 123 ALA A C 1
ATOM 1039 O O . ALA A 1 123 ? 26.917 -10.678 -35.766 1.00 73.56 123 ALA A O 1
ATOM 1040 N N . PHE A 1 124 ? 28.726 -11.314 -34.600 1.00 75.25 124 PHE A N 1
ATOM 1041 C CA . PHE A 1 124 ? 28.041 -12.377 -33.869 1.00 75.25 124 PHE A CA 1
ATOM 1042 C C . PHE A 1 124 ? 27.445 -11.798 -32.587 1.00 75.25 124 PHE A C 1
ATOM 1044 O O . PHE A 1 124 ? 28.130 -11.097 -31.847 1.00 75.25 124 PHE A O 1
ATOM 1051 N N . ILE A 1 125 ? 26.183 -12.125 -32.301 1.00 73.19 125 ILE A N 1
ATOM 1052 C CA . ILE A 1 125 ? 25.453 -11.616 -31.124 1.00 73.19 125 ILE A CA 1
ATOM 1053 C C . ILE A 1 125 ? 26.178 -11.966 -29.814 1.00 73.19 125 ILE A C 1
ATOM 1055 O O . ILE A 1 125 ? 26.162 -11.189 -28.865 1.00 73.19 125 ILE A O 1
ATOM 1059 N N . GLU A 1 126 ? 26.840 -13.121 -29.775 1.00 78.50 126 GLU A N 1
ATOM 1060 C CA . GLU A 1 126 ? 27.536 -13.633 -28.592 1.00 78.50 126 GLU A CA 1
ATOM 1061 C C . GLU A 1 126 ? 28.871 -12.925 -28.312 1.00 78.50 126 GLU A C 1
ATOM 1063 O O . GLU A 1 126 ? 29.333 -12.919 -27.175 1.00 78.50 126 GLU A O 1
ATOM 1068 N N . HIS A 1 127 ? 29.484 -12.310 -29.330 1.00 76.62 127 HIS A N 1
ATOM 1069 C CA . HIS A 1 127 ? 30.852 -11.796 -29.267 1.00 76.62 127 HIS A CA 1
ATOM 1070 C C . HIS A 1 127 ? 30.895 -10.332 -29.721 1.00 76.62 127 HIS A C 1
ATOM 1072 O O . HIS A 1 127 ? 31.277 -10.020 -30.852 1.00 76.62 127 HIS A O 1
ATOM 1078 N N . TYR A 1 128 ? 30.505 -9.419 -28.832 1.00 80.25 128 TYR A N 1
ATOM 1079 C CA . TYR A 1 128 ? 30.657 -7.979 -29.042 1.00 80.25 128 TYR A CA 1
ATOM 1080 C C . TYR A 1 128 ? 31.804 -7.423 -28.188 1.00 80.25 128 TYR A C 1
ATOM 1082 O O . TYR A 1 128 ? 32.051 -7.905 -27.083 1.00 80.25 128 TYR A O 1
ATOM 1090 N N . ASP A 1 129 ? 32.509 -6.406 -28.696 1.00 82.19 129 ASP A N 1
ATOM 1091 C CA . ASP A 1 129 ? 33.461 -5.631 -27.895 1.00 82.19 129 ASP A CA 1
ATOM 1092 C C . ASP A 1 129 ? 32.732 -4.393 -27.345 1.00 82.19 129 ASP A C 1
ATOM 1094 O O . ASP A 1 129 ? 32.352 -3.523 -28.137 1.00 82.19 129 ASP A O 1
ATOM 1098 N N . PRO A 1 130 ? 32.545 -4.266 -26.015 1.00 84.38 130 PRO A N 1
ATOM 1099 C CA . PRO A 1 130 ? 31.912 -3.097 -25.408 1.00 84.38 130 PRO A CA 1
ATOM 1100 C C . PRO A 1 130 ? 32.596 -1.765 -25.743 1.00 84.38 130 PRO A C 1
ATOM 1102 O O . PRO A 1 130 ? 31.974 -0.716 -25.591 1.00 84.38 130 PRO A O 1
ATOM 1105 N N . LYS A 1 131 ? 33.868 -1.774 -26.174 1.00 82.75 131 LYS A N 1
ATOM 1106 C CA . LYS A 1 131 ? 34.562 -0.567 -26.653 1.00 82.75 131 LYS A CA 1
ATOM 1107 C C . LYS A 1 131 ? 34.035 -0.088 -28.008 1.00 82.75 131 LYS A C 1
ATOM 1109 O O . LYS A 1 131 ? 34.085 1.106 -28.286 1.00 82.75 131 LYS A O 1
ATOM 1114 N N . GLU A 1 132 ? 33.556 -1.004 -28.849 1.00 83.00 132 GLU A N 1
ATOM 1115 C CA . GLU A 1 132 ? 33.022 -0.709 -30.183 1.00 83.00 132 GLU A CA 1
ATOM 1116 C C . GLU A 1 132 ? 31.507 -0.483 -30.161 1.00 83.00 132 GLU A C 1
ATOM 1118 O O . GLU A 1 132 ? 31.004 0.405 -30.850 1.00 83.00 132 GLU A O 1
ATOM 1123 N N . TYR A 1 133 ? 30.780 -1.307 -29.404 1.00 83.88 133 TYR A N 1
ATOM 1124 C CA . TYR A 1 133 ? 29.330 -1.243 -29.245 1.00 83.88 133 TYR A CA 1
ATOM 1125 C C . TYR A 1 133 ? 28.930 -1.947 -27.947 1.00 83.88 133 TYR A C 1
ATOM 1127 O O . TYR A 1 133 ? 29.192 -3.133 -27.778 1.00 83.88 133 TYR A O 1
ATOM 1135 N N . ASP A 1 134 ? 28.278 -1.228 -27.035 1.00 85.06 134 ASP A N 1
ATOM 1136 C CA . ASP A 1 134 ? 27.767 -1.786 -25.782 1.00 85.06 134 ASP A CA 1
ATOM 1137 C C . ASP A 1 134 ? 26.234 -1.675 -25.747 1.00 85.06 134 ASP A C 1
ATOM 1139 O O . ASP A 1 134 ? 25.722 -0.571 -25.565 1.00 85.06 134 ASP A O 1
ATOM 1143 N N . PRO A 1 135 ? 25.481 -2.784 -25.860 1.00 82.06 135 PRO A N 1
ATOM 1144 C CA . PRO A 1 135 ? 24.021 -2.779 -25.735 1.00 82.06 135 PRO A CA 1
ATOM 1145 C C . PRO A 1 135 ? 23.514 -2.269 -24.376 1.00 82.06 135 PRO A C 1
ATOM 1147 O O . PRO A 1 135 ? 22.353 -1.887 -24.244 1.00 82.06 135 PRO A O 1
ATOM 1150 N N . PHE A 1 136 ? 24.362 -2.288 -23.343 1.00 82.25 136 PHE A N 1
ATOM 1151 C CA . PHE A 1 136 ? 24.003 -1.924 -21.973 1.00 82.25 136 PHE A CA 1
ATOM 1152 C C . PHE A 1 136 ? 24.571 -0.568 -21.548 1.00 82.25 136 PHE A C 1
ATOM 1154 O O . PHE A 1 136 ? 24.543 -0.246 -20.355 1.00 82.25 136 PHE A O 1
ATOM 1161 N N . TYR A 1 137 ? 25.033 0.252 -22.495 1.00 83.56 137 TYR A N 1
ATOM 1162 C CA . TYR A 1 137 ? 25.652 1.551 -22.221 1.00 83.56 137 TYR A CA 1
ATOM 1163 C C . TYR A 1 137 ? 24.779 2.460 -21.335 1.00 83.56 137 TYR A C 1
ATOM 1165 O O . TYR A 1 137 ? 25.285 3.094 -20.409 1.00 83.56 137 TYR A O 1
ATOM 1173 N N . MET A 1 138 ? 23.452 2.428 -21.518 1.00 77.88 138 MET A N 1
ATOM 1174 C CA . MET A 1 138 ? 22.504 3.228 -20.731 1.00 77.88 138 MET A CA 1
ATOM 1175 C C . MET A 1 138 ? 22.592 2.965 -19.220 1.00 77.88 138 MET A C 1
ATOM 1177 O O . MET A 1 138 ? 22.353 3.868 -18.425 1.00 77.88 138 MET A O 1
ATOM 1181 N N . SER A 1 139 ? 22.948 1.740 -18.815 1.00 75.50 139 SER A N 1
ATOM 1182 C CA . SER A 1 139 ? 23.098 1.390 -17.397 1.00 75.50 139 SER A CA 1
ATOM 1183 C C . SER A 1 139 ? 24.316 2.048 -16.743 1.00 75.50 139 SER A C 1
ATOM 1185 O O . SER A 1 139 ? 24.317 2.258 -15.530 1.00 75.50 139 SER A O 1
ATOM 1187 N N . LYS A 1 140 ? 25.337 2.380 -17.545 1.00 77.44 140 LYS A N 1
ATOM 1188 C CA . LYS A 1 140 ? 26.564 3.053 -17.104 1.00 77.44 140 LYS A CA 1
ATOM 1189 C C . LYS A 1 140 ? 26.385 4.566 -17.086 1.00 77.44 140 LYS A C 1
ATOM 1191 O O . LYS A 1 140 ? 26.853 5.212 -16.156 1.00 77.44 140 LYS A O 1
ATOM 1196 N N . GLU A 1 141 ? 25.715 5.113 -18.100 1.00 77.56 141 GLU A N 1
ATOM 1197 C CA . GLU A 1 141 ? 25.473 6.556 -18.215 1.00 77.56 141 GLU A CA 1
ATOM 1198 C C . GLU A 1 141 ? 24.532 7.069 -17.123 1.00 77.56 141 GLU A C 1
ATOM 1200 O O . GLU A 1 141 ? 24.835 8.057 -16.457 1.00 77.56 141 GLU A O 1
ATOM 1205 N N . ASP A 1 142 ? 23.408 6.383 -16.907 1.00 76.56 142 ASP A N 1
ATOM 1206 C CA . ASP A 1 142 ? 22.456 6.727 -15.857 1.00 76.56 142 ASP A CA 1
ATOM 1207 C C . ASP A 1 142 ? 22.085 5.468 -15.060 1.00 76.56 142 ASP A C 1
ATOM 1209 O O . ASP A 1 142 ? 21.166 4.733 -15.432 1.00 76.56 142 ASP A O 1
ATOM 1213 N N . PRO A 1 143 ? 22.734 5.226 -13.904 1.00 77.44 143 PRO A N 1
ATOM 1214 C CA . PRO A 1 143 ? 22.380 4.124 -13.009 1.00 77.44 143 PRO A CA 1
ATOM 1215 C C . PRO A 1 143 ? 20.909 4.156 -12.565 1.00 77.44 143 PRO A C 1
ATOM 1217 O O . PRO A 1 143 ? 20.366 3.150 -12.102 1.00 77.44 143 PRO A O 1
ATOM 1220 N N . ASN A 1 144 ? 20.246 5.312 -12.683 1.00 75.88 144 ASN A N 1
ATOM 1221 C CA . ASN A 1 144 ? 18.857 5.517 -12.309 1.00 75.88 144 ASN A CA 1
ATOM 1222 C C . ASN A 1 144 ? 17.890 5.483 -13.505 1.00 75.88 144 ASN A C 1
ATOM 1224 O O . ASN A 1 144 ? 16.697 5.719 -13.298 1.00 75.88 144 ASN A O 1
ATOM 1228 N N . PHE A 1 145 ? 18.330 5.120 -14.716 1.00 73.06 145 PHE A N 1
ATOM 1229 C CA . PHE A 1 145 ? 17.508 5.237 -15.930 1.00 73.06 145 PHE A CA 1
ATOM 1230 C C . PHE A 1 145 ? 16.180 4.455 -15.885 1.00 73.06 145 PHE A C 1
ATOM 1232 O O . PHE A 1 145 ? 15.185 4.889 -16.471 1.00 73.06 145 PHE A O 1
ATOM 1239 N N . LEU A 1 146 ? 16.123 3.334 -15.149 1.00 71.19 146 LEU A N 1
ATOM 1240 C CA . LEU A 1 146 ? 14.877 2.613 -14.815 1.00 71.19 146 LEU A CA 1
ATOM 1241 C C . LEU A 1 146 ? 14.470 2.725 -13.341 1.00 71.19 146 LEU A C 1
ATOM 1243 O O . LEU A 1 146 ? 13.411 2.226 -12.954 1.00 71.19 146 LEU A O 1
ATOM 1247 N N . LYS A 1 147 ? 15.278 3.362 -12.492 1.00 80.12 147 LYS A N 1
ATOM 1248 C CA . LYS A 1 147 ? 14.992 3.433 -11.061 1.00 80.12 147 LYS A CA 1
ATOM 1249 C C . LYS A 1 147 ? 13.873 4.437 -10.808 1.00 80.12 147 LYS A C 1
ATOM 1251 O O . LYS A 1 147 ? 14.010 5.640 -11.025 1.00 80.12 147 LYS A O 1
ATOM 1256 N N . VAL A 1 148 ? 12.748 3.945 -10.300 1.00 74.00 148 VAL A N 1
ATOM 1257 C CA . VAL A 1 148 ? 11.620 4.792 -9.905 1.00 74.00 148 VAL A CA 1
ATOM 1258 C C . VAL A 1 148 ? 11.771 5.155 -8.433 1.00 74.00 148 VAL A C 1
ATOM 1260 O O . VAL A 1 148 ? 11.534 4.333 -7.551 1.00 74.00 148 VAL A O 1
ATOM 1263 N N . VAL A 1 149 ? 12.177 6.394 -8.155 1.00 80.44 149 VAL A N 1
ATOM 1264 C CA . VAL A 1 149 ? 12.191 6.919 -6.785 1.00 80.44 149 VAL A CA 1
ATOM 1265 C C . VAL A 1 149 ? 10.789 7.401 -6.431 1.00 80.44 149 VAL A C 1
ATOM 1267 O O . VAL A 1 149 ? 10.228 8.290 -7.076 1.00 80.44 149 VAL A O 1
ATOM 1270 N N . LEU A 1 150 ? 10.210 6.792 -5.399 1.00 78.88 150 LEU A N 1
ATOM 1271 C CA . LEU A 1 150 ? 8.876 7.111 -4.914 1.00 78.88 150 LEU A CA 1
ATOM 1272 C C . LEU A 1 150 ? 8.972 7.836 -3.566 1.00 78.88 150 LEU A C 1
ATOM 1274 O O . LEU A 1 150 ? 9.658 7.344 -2.668 1.00 78.88 150 LEU A O 1
ATOM 1278 N N . PRO A 1 151 ? 8.291 8.986 -3.390 1.00 80.19 151 PRO A N 1
ATOM 1279 C CA . PRO A 1 151 ? 8.056 9.526 -2.065 1.00 80.19 151 PRO A CA 1
ATOM 1280 C C . PRO A 1 151 ? 7.267 8.498 -1.237 1.00 80.19 151 PRO A C 1
ATOM 1282 O O . PRO A 1 151 ? 6.482 7.734 -1.808 1.00 80.19 151 PRO A O 1
ATOM 1285 N N . PRO A 1 152 ? 7.448 8.474 0.093 1.00 81.56 152 PRO A N 1
ATOM 1286 C CA . PRO A 1 152 ? 6.721 7.557 0.960 1.00 81.56 152 PRO A CA 1
ATOM 1287 C C . PRO A 1 152 ? 5.207 7.710 0.786 1.00 81.56 152 PRO A C 1
ATOM 1289 O O . PRO A 1 152 ? 4.665 8.807 0.940 1.00 81.56 152 PRO A O 1
ATOM 1292 N N . PHE A 1 153 ? 4.516 6.614 0.474 1.00 83.44 153 PHE A N 1
ATOM 1293 C CA . PHE A 1 153 ? 3.058 6.611 0.427 1.00 83.44 153 PHE A CA 1
ATOM 1294 C C . PHE A 1 153 ? 2.486 6.674 1.845 1.00 83.44 153 PHE A C 1
ATOM 1296 O O . PHE A 1 153 ? 2.995 6.027 2.762 1.00 83.44 153 PHE A O 1
ATOM 1303 N N . ARG A 1 154 ? 1.389 7.419 2.029 1.00 81.00 154 ARG A N 1
ATOM 1304 C CA . ARG A 1 154 ? 0.628 7.411 3.288 1.00 81.00 154 ARG A CA 1
ATOM 1305 C C . ARG A 1 154 ? -0.285 6.191 3.324 1.00 81.00 154 ARG A C 1
ATOM 1307 O O . ARG A 1 154 ? -1.496 6.319 3.140 1.00 81.00 154 ARG A O 1
ATOM 1314 N N . ASP A 1 155 ? 0.321 5.029 3.542 1.00 87.44 155 ASP A N 1
ATOM 1315 C CA . ASP A 1 155 ? -0.386 3.754 3.637 1.00 87.44 155 ASP A CA 1
ATOM 1316 C C . ASP A 1 155 ? -1.355 3.758 4.837 1.00 87.44 155 ASP A C 1
ATOM 1318 O O . ASP A 1 155 ? -0.911 3.859 5.989 1.00 87.44 155 ASP A O 1
ATOM 1322 N N . PRO A 1 156 ? -2.677 3.634 4.604 1.00 87.69 156 PRO A N 1
ATOM 1323 C CA . PRO A 1 156 ? -3.663 3.525 5.674 1.00 87.69 156 PRO A CA 1
ATOM 1324 C C . PRO A 1 156 ? -3.393 2.378 6.654 1.00 87.69 156 PRO A C 1
ATOM 1326 O O . PRO A 1 156 ? -3.686 2.525 7.839 1.00 87.69 156 PRO A O 1
ATOM 1329 N N . LEU A 1 157 ? -2.801 1.267 6.202 1.00 85.44 157 LEU A N 1
ATOM 1330 C CA . LEU A 1 157 ? -2.495 0.110 7.053 1.00 85.44 157 LEU A CA 1
ATOM 1331 C C . LEU A 1 157 ? -1.360 0.390 8.041 1.00 85.44 157 LEU A C 1
ATOM 1333 O O . LEU A 1 157 ? -1.261 -0.256 9.083 1.00 85.44 157 LEU A O 1
ATOM 1337 N N . LYS A 1 158 ? -0.506 1.369 7.736 1.00 88.25 158 LYS A N 1
ATOM 1338 C CA . LYS A 1 158 ? 0.588 1.810 8.608 1.00 88.25 158 LYS A CA 1
ATOM 1339 C C . LYS A 1 158 ? 0.232 3.050 9.419 1.00 88.25 158 LYS A C 1
ATOM 1341 O O . LYS A 1 158 ? 1.066 3.508 10.192 1.00 88.25 158 LYS A O 1
ATOM 1346 N N . LYS A 1 159 ? -1.002 3.562 9.310 1.00 88.88 159 LYS A N 1
ATOM 1347 C CA . LYS A 1 159 ? -1.433 4.787 9.996 1.00 88.88 159 LYS A CA 1
ATOM 1348 C C . LYS A 1 159 ? -1.174 4.733 11.502 1.00 88.88 159 LYS A C 1
ATOM 1350 O O . LYS A 1 159 ? -0.524 5.625 12.021 1.00 88.88 159 LYS A O 1
ATOM 1355 N N . ALA A 1 160 ? -1.581 3.657 12.172 1.00 90.31 160 ALA A N 1
ATOM 1356 C CA . ALA A 1 160 ? -1.376 3.521 13.615 1.00 90.31 160 ALA A CA 1
ATOM 1357 C C . ALA A 1 160 ? 0.109 3.549 14.023 1.00 90.31 160 ALA A C 1
ATOM 1359 O O . ALA A 1 160 ? 0.441 4.016 15.106 1.00 90.31 160 ALA A O 1
ATOM 1360 N N . GLN A 1 161 ? 1.010 3.056 13.165 1.00 90.69 161 GLN A N 1
ATOM 1361 C CA . GLN A 1 161 ? 2.447 3.148 13.415 1.00 90.69 161 GLN A CA 1
ATOM 1362 C C . GLN A 1 161 ? 2.952 4.574 13.197 1.00 90.69 161 GLN A C 1
ATOM 1364 O O . GLN A 1 161 ? 3.742 5.054 14.000 1.00 90.69 161 GLN A O 1
ATOM 1369 N N . TYR A 1 162 ? 2.487 5.248 12.140 1.00 90.00 162 TYR A N 1
ATOM 1370 C CA . TYR A 1 162 ? 2.840 6.643 11.896 1.00 90.00 162 TYR A CA 1
ATOM 1371 C C . TYR A 1 162 ? 2.384 7.547 13.030 1.00 90.00 162 TYR A C 1
ATOM 1373 O O . TYR A 1 162 ? 3.188 8.349 13.471 1.00 90.00 162 TYR A O 1
ATOM 1381 N N . ASP A 1 163 ? 1.157 7.384 13.525 1.00 93.06 163 ASP A N 1
ATOM 1382 C CA . ASP A 1 163 ? 0.624 8.184 14.629 1.00 93.06 163 ASP A CA 1
ATOM 1383 C C . ASP A 1 163 ? 1.501 7.999 15.887 1.00 93.06 163 ASP A C 1
ATOM 1385 O O . ASP A 1 163 ? 1.964 8.974 16.469 1.00 93.06 163 ASP A O 1
ATOM 1389 N N . LYS A 1 164 ? 1.878 6.755 16.219 1.00 93.50 164 LYS A N 1
ATOM 1390 C CA . LYS A 1 164 ? 2.812 6.461 17.324 1.00 93.50 164 LYS A CA 1
ATOM 1391 C C . LYS A 1 164 ? 4.210 7.043 17.121 1.00 93.50 164 LYS A C 1
ATOM 1393 O O . LYS A 1 164 ? 4.834 7.514 18.068 1.00 93.50 164 LYS A O 1
ATOM 1398 N N . ASP A 1 165 ? 4.744 6.946 15.908 1.00 93.06 165 ASP A N 1
ATOM 1399 C CA . ASP A 1 165 ? 6.053 7.512 15.580 1.00 93.06 165 ASP A CA 1
ATOM 1400 C C . ASP A 1 165 ? 6.014 9.047 15.658 1.00 93.06 165 ASP A C 1
ATOM 1402 O O . ASP A 1 165 ? 6.971 9.663 16.116 1.00 93.06 165 ASP A O 1
ATOM 1406 N N . ASP A 1 166 ? 4.900 9.659 15.252 1.00 93.62 166 ASP A N 1
ATOM 1407 C CA . ASP A 1 166 ? 4.660 11.100 15.304 1.00 93.62 166 ASP A CA 1
ATOM 1408 C C . ASP A 1 166 ? 4.551 11.604 16.747 1.00 93.62 166 ASP A C 1
ATOM 1410 O O . ASP A 1 166 ? 5.188 12.598 17.099 1.00 93.62 166 ASP A O 1
ATOM 1414 N N . GLU A 1 167 ? 3.835 10.868 17.601 1.00 94.81 167 GLU A N 1
ATOM 1415 C CA . GLU A 1 167 ? 3.749 11.104 19.046 1.00 94.81 167 GLU A CA 1
ATOM 1416 C C . GLU A 1 167 ? 5.139 11.054 19.693 1.00 94.81 167 GLU A C 1
ATOM 1418 O O . GLU A 1 167 ? 5.564 12.017 20.332 1.00 94.81 167 GLU A O 1
ATOM 1423 N N . LYS A 1 168 ? 5.900 9.973 19.468 1.00 94.62 168 LYS A N 1
ATOM 1424 C CA . LYS A 1 168 ? 7.267 9.830 19.999 1.00 94.62 168 LYS A CA 1
ATOM 1425 C C . LYS A 1 168 ? 8.207 10.924 19.503 1.00 94.62 168 LYS A C 1
ATOM 1427 O O . LYS A 1 168 ? 9.017 11.439 20.269 1.00 94.62 168 LYS A O 1
ATOM 1432 N N . ARG A 1 169 ? 8.118 11.274 18.219 1.00 94.44 169 ARG A N 1
ATOM 1433 C CA . ARG A 1 169 ? 8.915 12.354 17.632 1.00 94.44 169 ARG A CA 1
ATOM 1434 C C . ARG A 1 169 ? 8.576 13.693 18.281 1.00 94.44 169 ARG A C 1
ATOM 1436 O O . ARG A 1 169 ? 9.484 14.465 18.568 1.00 94.44 169 ARG A O 1
ATOM 1443 N N . THR A 1 170 ? 7.293 13.957 18.518 1.00 94.19 170 THR A N 1
ATOM 1444 C CA . THR A 1 170 ? 6.830 15.181 19.185 1.00 94.19 170 THR A CA 1
ATOM 1445 C C . THR A 1 170 ? 7.359 15.254 20.617 1.00 94.19 170 THR A C 1
ATOM 1447 O O . THR A 1 170 ? 7.893 16.288 21.005 1.00 94.19 170 THR A O 1
ATOM 1450 N N . LEU A 1 171 ? 7.327 14.146 21.365 1.00 94.56 171 LEU A N 1
ATOM 1451 C CA . LEU A 1 171 ? 7.925 14.071 22.704 1.00 94.56 171 LEU A CA 1
ATOM 1452 C C . LEU A 1 171 ? 9.430 14.374 22.680 1.00 94.56 171 LEU A C 1
ATOM 1454 O O . LEU A 1 171 ? 9.889 15.238 23.421 1.00 94.56 171 LEU A O 1
ATOM 1458 N N . LEU A 1 172 ? 10.184 13.753 21.767 1.00 93.19 172 LEU A N 1
ATOM 1459 C CA . LEU A 1 172 ? 11.625 13.999 21.619 1.00 93.19 172 LEU A CA 1
ATOM 1460 C C . LEU A 1 172 ? 11.938 15.468 21.281 1.00 93.19 172 LEU A C 1
ATOM 1462 O O . LEU A 1 172 ? 12.941 16.024 21.735 1.00 93.19 172 LEU A O 1
ATOM 1466 N N . GLN A 1 173 ? 11.085 16.102 20.474 1.00 94.25 173 GLN A N 1
ATOM 1467 C CA . GLN A 1 173 ? 11.190 17.520 20.143 1.00 94.25 173 GLN A CA 1
ATOM 1468 C C . GLN A 1 173 ? 10.918 18.409 21.363 1.00 94.25 173 GLN A C 1
ATOM 1470 O O . GLN A 1 173 ? 11.636 19.388 21.550 1.00 94.25 173 GLN A O 1
ATOM 1475 N N . CYS A 1 174 ? 9.937 18.069 22.202 1.00 94.44 174 CYS A N 1
ATOM 1476 C CA . CYS A 1 174 ? 9.697 18.764 23.468 1.00 94.44 174 CYS A CA 1
ATOM 1477 C C . CYS A 1 174 ? 10.878 18.609 24.439 1.00 94.44 174 CYS A C 1
ATOM 1479 O O . CYS A 1 174 ? 11.261 19.581 25.081 1.00 94.44 174 CYS A O 1
ATOM 1481 N N . GLU A 1 175 ? 11.482 17.422 24.509 1.00 93.50 175 GLU A N 1
ATOM 1482 C CA . GLU A 1 175 ? 12.636 17.147 25.374 1.00 93.50 175 GLU A CA 1
ATOM 1483 C C . GLU A 1 175 ? 13.912 17.857 24.898 1.00 93.50 175 GLU A C 1
ATOM 1485 O O . GLU A 1 175 ? 14.644 18.429 25.701 1.00 93.50 175 GLU A O 1
ATOM 1490 N N . THR A 1 176 ? 14.196 17.834 23.590 1.00 92.88 176 THR A N 1
ATOM 1491 C CA . THR A 1 176 ? 15.453 18.384 23.047 1.00 92.88 176 THR A CA 1
ATOM 1492 C C . THR A 1 176 ? 15.346 19.859 22.642 1.00 92.88 176 THR A C 1
ATOM 1494 O O . THR A 1 176 ? 16.361 20.513 22.409 1.00 92.88 176 THR A O 1
ATOM 1497 N N . GLY A 1 177 ? 14.129 20.377 22.458 1.00 92.81 177 GLY A N 1
ATOM 1498 C CA . GLY A 1 177 ? 13.874 21.706 21.891 1.00 92.81 177 GLY A CA 1
ATOM 1499 C C . GLY A 1 177 ? 14.206 21.839 20.396 1.00 92.81 177 GLY A C 1
ATOM 1500 O O . GLY A 1 177 ? 14.176 22.943 19.857 1.00 92.81 177 GLY A O 1
ATOM 1501 N N . LYS A 1 178 ? 14.533 20.737 19.706 1.00 93.19 178 LYS A N 1
ATOM 1502 C CA . LYS A 1 178 ? 14.887 20.714 18.276 1.00 93.19 178 LYS A CA 1
ATOM 1503 C C . LYS A 1 178 ? 13.807 20.023 17.455 1.00 93.19 178 LYS A C 1
ATOM 1505 O O . LYS A 1 178 ? 13.307 18.971 17.842 1.00 93.19 178 LYS A O 1
ATOM 1510 N N . ILE A 1 179 ? 13.481 20.599 16.300 1.00 92.75 179 ILE A N 1
ATOM 1511 C CA . ILE A 1 179 ? 12.541 20.001 15.348 1.00 92.75 179 ILE A CA 1
ATOM 1512 C C . ILE A 1 179 ? 13.265 18.895 14.580 1.00 92.75 179 ILE A C 1
ATOM 1514 O O . ILE A 1 179 ? 14.239 19.174 13.887 1.00 92.75 179 ILE A O 1
ATOM 1518 N N . TYR A 1 180 ? 12.778 17.659 14.686 1.00 91.12 180 TYR A N 1
ATOM 1519 C CA . TYR A 1 180 ? 13.355 16.512 13.985 1.00 91.12 180 TYR A CA 1
ATOM 1520 C C . TYR A 1 180 ? 12.551 16.139 12.741 1.00 91.12 180 TYR A C 1
ATOM 1522 O O . TYR A 1 180 ? 11.321 16.022 12.771 1.00 91.12 180 TYR A O 1
ATOM 1530 N N . THR A 1 181 ? 13.251 15.844 11.648 1.00 93.31 181 THR A N 1
ATOM 1531 C CA . THR A 1 181 ? 12.646 15.201 10.479 1.00 93.31 181 THR A CA 1
ATOM 1532 C C . THR A 1 181 ? 12.349 13.732 10.791 1.00 93.31 181 THR A C 1
ATOM 1534 O O . THR A 1 181 ? 13.069 13.078 11.540 1.00 93.31 181 THR A O 1
ATOM 1537 N N . MET A 1 182 ? 11.320 13.147 10.164 1.00 89.25 182 MET A N 1
ATOM 1538 C CA . MET A 1 182 ? 10.976 11.725 10.360 1.00 89.25 182 MET A CA 1
ATOM 1539 C C . MET A 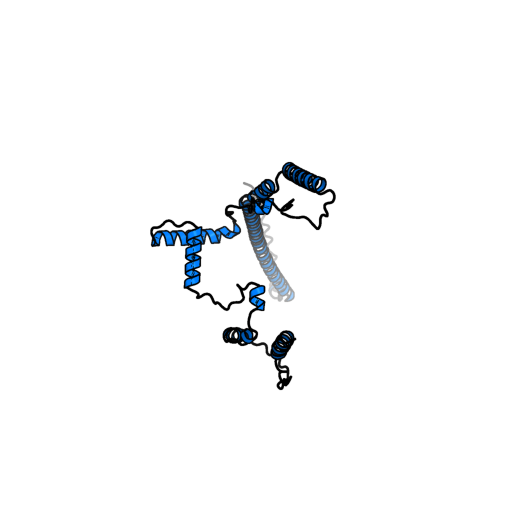1 182 ? 12.156 10.768 10.075 1.00 89.25 182 MET A C 1
ATOM 1541 O O . MET A 1 182 ? 12.263 9.713 10.693 1.00 89.25 182 MET A O 1
ATOM 1545 N N . LYS A 1 183 ? 13.061 11.134 9.156 1.00 91.06 183 LYS A N 1
ATOM 1546 C CA . LYS A 1 183 ? 14.285 10.365 8.873 1.00 91.06 183 LYS A CA 1
ATOM 1547 C C . LYS A 1 183 ? 15.260 10.381 10.053 1.00 91.06 183 LYS A C 1
ATOM 1549 O O . LYS A 1 183 ? 15.686 9.315 10.478 1.00 91.06 183 LYS A O 1
ATOM 1554 N N . GLU A 1 184 ? 15.541 11.559 10.602 1.00 92.69 184 GLU A N 1
ATOM 1555 C CA . GLU A 1 184 ? 16.432 11.745 11.756 1.00 92.69 184 GLU A CA 1
ATOM 1556 C C . GLU A 1 184 ? 15.869 11.042 12.990 1.00 92.69 184 GLU A C 1
ATOM 1558 O O . GLU A 1 184 ? 16.581 10.300 13.654 1.00 92.69 184 GLU A O 1
ATOM 1563 N N . PHE A 1 185 ? 14.562 11.172 13.240 1.00 93.31 185 PHE A N 1
ATOM 1564 C CA . PHE A 1 185 ? 13.888 10.438 14.311 1.00 93.31 185 PHE A CA 1
ATOM 1565 C C . PHE A 1 185 ? 14.085 8.921 14.173 1.00 93.31 185 PHE A C 1
ATOM 1567 O O . PHE A 1 185 ? 14.426 8.246 15.142 1.00 93.31 185 PHE A O 1
ATOM 1574 N N . LYS A 1 186 ? 13.936 8.375 12.959 1.00 91.94 186 LYS A N 1
ATOM 1575 C CA . LYS A 1 186 ? 14.169 6.946 12.705 1.00 91.94 186 LYS A CA 1
ATOM 1576 C C . LYS A 1 186 ? 15.635 6.543 12.847 1.00 91.94 186 LYS A C 1
ATOM 1578 O O . LYS A 1 186 ? 15.900 5.394 13.190 1.00 91.94 186 LYS A O 1
ATOM 1583 N N . GLU A 1 187 ? 16.580 7.438 12.588 1.00 93.69 187 GLU A N 1
ATOM 1584 C CA . GLU A 1 187 ? 18.003 7.199 12.841 1.00 93.69 187 GLU A CA 1
ATOM 1585 C C . GLU A 1 187 ? 18.330 7.223 14.334 1.00 93.69 187 GLU A C 1
ATOM 1587 O O . GLU A 1 187 ? 19.039 6.334 14.797 1.00 93.69 187 GLU A O 1
ATOM 1592 N N . ILE A 1 188 ? 17.744 8.145 15.099 1.00 90.81 188 ILE A N 1
ATOM 1593 C CA . ILE A 1 188 ? 17.877 8.211 16.559 1.00 90.81 188 ILE A CA 1
ATOM 1594 C C . ILE A 1 188 ? 17.251 6.974 17.209 1.00 90.81 188 ILE A C 1
ATOM 1596 O O . ILE A 1 188 ? 17.898 6.329 18.029 1.00 90.81 188 ILE A O 1
ATOM 1600 N N . GLU A 1 189 ? 16.040 6.577 16.803 1.00 88.94 189 GLU A N 1
ATOM 1601 C CA . GLU A 1 189 ? 15.378 5.362 17.301 1.00 88.94 189 GLU A CA 1
ATOM 1602 C C . GLU A 1 189 ? 16.216 4.116 16.970 1.00 88.94 189 GLU A C 1
ATOM 1604 O O . GLU A 1 189 ? 16.426 3.256 17.826 1.00 88.94 189 GLU A O 1
ATOM 1609 N N . LYS A 1 190 ? 16.781 4.033 15.755 1.00 88.94 190 LYS A N 1
ATOM 1610 C CA . LYS A 1 190 ? 17.740 2.974 15.411 1.00 88.94 190 LYS A CA 1
ATOM 1611 C C . LYS A 1 190 ? 18.965 3.033 16.315 1.00 88.94 190 LYS A C 1
ATOM 1613 O O . LYS A 1 190 ? 19.309 2.003 16.882 1.00 88.94 190 LYS A O 1
ATOM 1618 N N . ALA A 1 191 ? 19.619 4.179 16.473 1.00 87.94 191 ALA A N 1
ATOM 1619 C CA . ALA A 1 191 ? 20.806 4.315 17.314 1.00 87.94 191 ALA A CA 1
ATOM 1620 C C . ALA A 1 191 ? 20.520 3.922 18.774 1.00 87.94 191 ALA A C 1
ATOM 1622 O O . ALA A 1 191 ? 21.304 3.192 19.376 1.00 87.94 191 ALA A O 1
ATOM 1623 N N . GLN A 1 192 ? 19.355 4.303 19.305 1.00 86.19 192 GLN A N 1
ATOM 1624 C CA . GLN A 1 192 ? 18.884 3.925 20.637 1.00 86.19 192 GLN A CA 1
ATOM 1625 C C . GLN A 1 192 ? 18.642 2.412 20.765 1.00 86.19 192 GLN A C 1
ATOM 1627 O O . GLN A 1 192 ? 18.949 1.810 21.792 1.00 86.19 192 GLN A O 1
ATOM 1632 N N . LEU A 1 193 ? 18.120 1.762 19.720 1.00 78.81 193 LEU A N 1
ATOM 1633 C CA . LEU A 1 193 ? 17.989 0.302 19.693 1.00 78.81 193 LEU A CA 1
ATOM 1634 C C . LEU A 1 193 ? 19.355 -0.399 19.645 1.00 78.81 193 LEU A C 1
ATOM 1636 O O . LEU A 1 193 ? 19.536 -1.405 20.331 1.00 78.81 193 LEU A O 1
ATOM 1640 N N . HIS A 1 194 ? 20.312 0.135 18.878 1.00 74.94 194 HIS A N 1
ATOM 1641 C CA . HIS A 1 194 ? 21.674 -0.407 18.788 1.00 74.94 194 HIS A CA 1
ATOM 1642 C C . HIS A 1 194 ? 22.474 -0.206 20.083 1.00 74.94 194 HIS A C 1
ATOM 1644 O O . HIS A 1 194 ? 23.341 -1.022 20.383 1.00 74.94 194 HIS A O 1
ATOM 1650 N N . SER A 1 195 ? 22.195 0.847 20.859 1.00 77.94 195 SER A N 1
ATOM 1651 C CA . SER A 1 195 ? 22.835 1.053 22.163 1.00 77.94 195 SER A CA 1
ATOM 1652 C C . SER A 1 195 ? 22.227 0.173 23.257 1.00 77.94 195 SER A C 1
ATOM 1654 O O . SER A 1 195 ? 22.955 -0.338 24.104 1.00 77.94 195 SER A O 1
ATOM 1656 N N . ARG A 1 196 ? 20.904 -0.052 23.231 1.00 72.56 196 ARG A N 1
ATOM 1657 C CA . ARG A 1 196 ? 20.210 -0.894 24.221 1.00 72.56 196 ARG A CA 1
ATOM 1658 C C . ARG A 1 196 ? 20.545 -2.376 24.083 1.00 72.56 196 ARG A C 1
ATOM 1660 O O . ARG A 1 196 ? 20.628 -3.080 25.087 1.00 72.56 196 ARG A O 1
ATOM 1667 N N . PHE A 1 197 ? 20.697 -2.854 22.853 1.00 60.62 197 PHE A N 1
ATOM 1668 C CA . PHE A 1 197 ? 21.046 -4.239 22.578 1.00 60.62 197 PHE A CA 1
ATOM 1669 C C . PHE A 1 197 ? 22.395 -4.259 21.866 1.00 60.62 197 PHE A C 1
ATOM 1671 O O . PHE A 1 197 ? 22.424 -3.936 20.676 1.00 60.62 197 PHE A O 1
ATOM 1678 N N . PRO A 1 198 ? 23.505 -4.644 22.536 1.00 58.12 198 PRO A N 1
ATOM 1679 C CA . PRO A 1 198 ? 24.740 -4.905 21.815 1.00 58.12 198 PRO A CA 1
ATOM 1680 C C . PRO A 1 198 ? 24.400 -5.877 20.692 1.00 58.12 198 PRO A C 1
ATOM 1682 O O . PRO A 1 198 ? 23.789 -6.922 20.944 1.00 58.12 198 PRO A O 1
ATOM 1685 N N . SER A 1 199 ? 24.710 -5.472 19.454 1.00 56.66 199 SER A N 1
ATOM 1686 C CA . SER A 1 199 ? 24.476 -6.283 18.264 1.00 56.66 199 SER A CA 1
ATOM 1687 C C . SER A 1 199 ? 24.953 -7.686 18.589 1.00 56.66 199 SER A C 1
ATOM 1689 O O . SER A 1 199 ? 26.134 -7.879 18.887 1.00 56.66 199 SER A O 1
ATOM 1691 N N . ILE A 1 200 ? 24.028 -8.647 18.641 1.00 55.25 200 ILE A N 1
ATOM 1692 C CA . ILE A 1 200 ? 24.385 -10.044 18.848 1.00 55.25 200 ILE A CA 1
ATOM 1693 C C . ILE A 1 200 ? 25.140 -10.413 17.575 1.00 55.25 200 ILE A C 1
ATOM 1695 O O . ILE A 1 200 ? 24.536 -10.843 16.594 1.00 55.25 200 ILE A O 1
ATOM 1699 N N . SER A 1 201 ? 26.455 -10.186 17.576 1.00 55.09 201 SER A N 1
ATOM 1700 C CA . SER A 1 201 ? 27.350 -10.320 16.422 1.00 55.09 201 SER A CA 1
ATOM 1701 C C . SER A 1 201 ? 27.279 -11.714 15.798 1.00 55.09 201 SER A C 1
ATOM 1703 O O . SER A 1 201 ? 27.628 -11.903 14.639 1.00 55.09 201 SER A O 1
ATOM 1705 N N . ASN A 1 202 ? 26.751 -12.674 16.558 1.00 53.34 202 ASN A N 1
ATOM 1706 C CA . ASN A 1 202 ? 26.663 -14.082 16.218 1.00 53.34 202 ASN A CA 1
ATOM 1707 C C . ASN A 1 202 ? 25.252 -14.545 15.811 1.00 53.34 202 ASN A C 1
ATOM 1709 O O . ASN A 1 202 ? 25.043 -15.749 15.629 1.00 53.34 202 ASN A O 1
ATOM 1713 N N . SER A 1 203 ? 24.269 -13.642 15.688 1.00 55.84 203 SER A N 1
ATOM 1714 C CA . SER A 1 203 ? 22.938 -14.013 15.197 1.00 55.84 203 SER A CA 1
ATOM 1715 C C . SER A 1 203 ? 22.968 -14.218 13.683 1.00 55.84 203 SER A C 1
ATOM 1717 O O . SER A 1 203 ? 23.230 -13.296 12.914 1.00 55.84 203 SER A O 1
ATOM 1719 N N . ARG A 1 204 ? 22.638 -15.435 13.236 1.00 61.81 204 ARG A N 1
ATOM 1720 C CA . ARG A 1 204 ? 22.572 -15.789 11.806 1.00 61.81 204 ARG A CA 1
ATOM 1721 C C . ARG A 1 204 ? 21.474 -15.046 11.035 1.00 61.81 204 ARG A C 1
ATOM 1723 O O . ARG A 1 204 ? 21.473 -15.111 9.812 1.00 61.81 204 ARG A O 1
ATOM 1730 N N . GLN A 1 205 ? 20.560 -14.346 11.713 1.00 63.38 205 GLN A N 1
ATOM 1731 C CA . GLN A 1 205 ? 19.435 -13.658 11.066 1.00 63.38 205 GLN A CA 1
ATOM 1732 C C . GLN A 1 205 ? 19.864 -12.549 10.096 1.00 63.38 205 GLN A C 1
ATOM 1734 O O . GLN A 1 205 ? 19.121 -12.249 9.168 1.00 63.38 205 GLN A O 1
ATOM 1739 N N . SER A 1 206 ? 21.0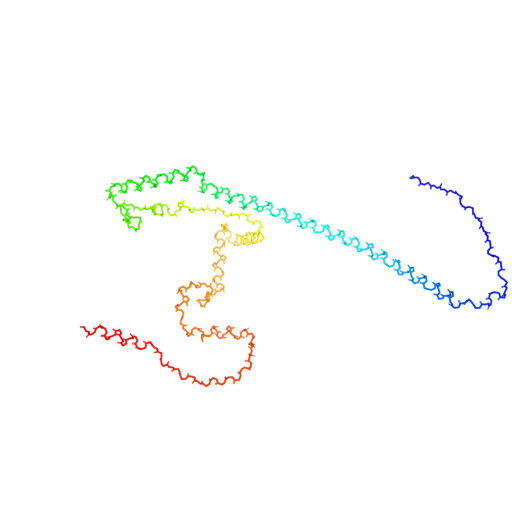46 -11.956 10.278 1.00 59.78 206 SER A N 1
ATOM 1740 C CA . SER A 1 206 ? 21.557 -10.875 9.423 1.00 59.78 206 SER A CA 1
ATOM 1741 C C . SER A 1 206 ? 22.711 -11.303 8.508 1.00 59.78 206 SER A C 1
ATOM 1743 O O . SER A 1 206 ? 23.316 -10.464 7.838 1.00 59.78 206 SER A O 1
ATOM 1745 N N . MET A 1 207 ? 23.039 -12.598 8.454 1.00 70.19 207 MET A N 1
ATOM 1746 C CA . MET A 1 207 ? 24.132 -13.090 7.617 1.00 70.19 207 MET A CA 1
ATOM 1747 C C . MET A 1 207 ? 23.683 -13.356 6.184 1.00 70.19 207 MET A C 1
ATOM 1749 O O . MET A 1 207 ? 22.730 -14.080 5.921 1.00 70.19 207 MET A O 1
ATOM 1753 N N . THR A 1 208 ? 24.451 -12.818 5.239 1.00 75.31 208 THR A N 1
ATOM 1754 C CA . THR A 1 208 ? 24.366 -13.164 3.818 1.00 75.31 208 THR A CA 1
ATOM 1755 C C . THR A 1 208 ? 24.647 -14.663 3.627 1.00 75.31 208 THR A C 1
ATOM 1757 O O . THR A 1 208 ? 25.557 -15.171 4.293 1.00 75.31 208 THR A O 1
ATOM 1760 N N . PRO A 1 209 ? 23.978 -15.365 2.690 1.00 76.94 209 PRO A N 1
ATOM 1761 C CA . PRO A 1 209 ? 24.219 -16.792 2.440 1.00 76.94 209 PRO A CA 1
ATOM 1762 C C . PRO A 1 209 ? 25.704 -17.147 2.258 1.00 76.94 209 PRO A C 1
ATOM 1764 O O . PRO A 1 209 ? 26.200 -18.108 2.838 1.00 76.94 209 PRO A O 1
ATOM 1767 N N . ASN A 1 210 ? 26.469 -16.293 1.573 1.00 84.19 210 ASN A N 1
ATOM 1768 C CA . ASN A 1 210 ? 27.910 -16.497 1.386 1.00 84.19 210 ASN A CA 1
ATOM 1769 C C . ASN A 1 210 ? 28.714 -16.404 2.691 1.00 84.19 210 ASN A C 1
ATOM 1771 O O . ASN A 1 210 ? 29.706 -17.106 2.860 1.00 84.19 210 ASN A O 1
ATOM 1775 N N . LYS A 1 211 ? 28.305 -15.543 3.632 1.00 79.12 211 LYS A N 1
ATOM 1776 C CA . LYS A 1 211 ? 28.918 -15.505 4.967 1.00 79.12 211 LYS A CA 1
ATOM 1777 C C . LYS A 1 211 ? 28.523 -16.743 5.772 1.00 79.12 211 LYS A C 1
ATOM 1779 O O . LYS A 1 211 ? 29.329 -17.216 6.562 1.00 79.12 211 LYS A O 1
ATOM 1784 N N . TRP A 1 212 ? 27.314 -17.273 5.564 1.00 74.50 212 TRP A N 1
ATOM 1785 C CA . TRP A 1 212 ? 26.813 -18.465 6.255 1.00 74.50 212 TRP A CA 1
ATOM 1786 C C . TRP A 1 212 ? 27.676 -19.701 5.994 1.00 74.50 212 TRP A C 1
ATOM 1788 O O . TRP A 1 212 ? 27.989 -20.425 6.936 1.00 74.50 212 TRP A O 1
ATOM 1798 N N . LEU A 1 213 ? 28.146 -19.871 4.756 1.00 77.75 213 LEU A N 1
ATOM 1799 C CA . LEU A 1 213 ? 29.061 -20.952 4.374 1.00 77.75 213 LEU A CA 1
ATOM 1800 C C . LEU A 1 213 ? 30.453 -20.844 5.021 1.00 77.75 213 LEU A C 1
ATOM 1802 O O . LEU A 1 213 ? 31.154 -21.842 5.118 1.00 77.75 213 LEU A O 1
ATOM 1806 N N . LYS A 1 214 ? 30.854 -19.653 5.487 1.00 82.31 214 LYS A N 1
ATOM 1807 C CA . LYS A 1 214 ? 32.147 -19.426 6.156 1.00 82.31 214 LYS A CA 1
ATOM 1808 C C . LYS A 1 214 ? 32.106 -19.679 7.666 1.0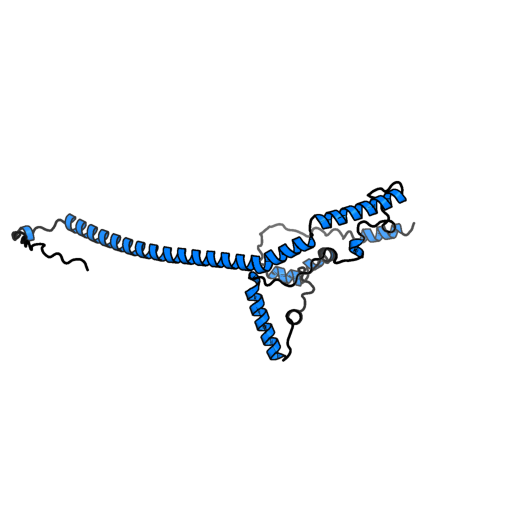0 82.31 214 LYS A C 1
ATOM 1810 O O . LYS A 1 214 ? 33.120 -19.497 8.334 1.00 82.31 214 LYS A O 1
ATOM 1815 N N . VAL A 1 215 ? 30.950 -20.033 8.234 1.00 77.62 215 VAL A N 1
ATOM 1816 C CA . VAL A 1 215 ? 30.836 -20.249 9.682 1.00 77.62 215 VAL A CA 1
ATOM 1817 C C . VAL A 1 215 ? 31.544 -21.551 10.067 1.00 77.62 215 VAL A C 1
ATOM 1819 O O . VAL A 1 215 ? 31.190 -22.595 9.519 1.00 77.62 215 VAL A O 1
ATOM 1822 N N . PRO A 1 216 ? 32.486 -21.527 11.031 1.00 82.38 216 PRO A N 1
ATOM 1823 C CA . PRO A 1 216 ? 33.174 -22.730 11.484 1.00 82.38 216 PRO A CA 1
ATOM 1824 C C . PRO A 1 216 ? 32.203 -23.803 11.976 1.00 82.38 216 PRO A C 1
ATOM 1826 O O . PRO A 1 216 ? 31.204 -23.501 12.637 1.00 82.38 216 PRO A O 1
ATOM 1829 N N . MET A 1 217 ? 32.531 -25.067 11.713 1.00 79.12 217 MET A N 1
ATOM 1830 C CA . MET A 1 217 ? 31.712 -26.212 12.128 1.00 79.12 217 MET A CA 1
ATOM 1831 C C . MET A 1 217 ? 31.529 -26.263 13.661 1.00 79.12 217 MET A C 1
ATOM 1833 O O . MET A 1 217 ? 30.450 -26.600 14.149 1.00 79.12 217 MET A O 1
ATOM 1837 N N . SER A 1 218 ? 32.526 -25.784 14.416 1.00 80.25 218 SER A N 1
ATOM 1838 C CA . SER A 1 218 ? 32.491 -25.629 15.878 1.00 80.25 218 SER A CA 1
ATOM 1839 C C . SER A 1 218 ? 31.442 -24.632 16.391 1.00 80.25 218 SER A C 1
ATOM 1841 O O . SER A 1 218 ? 31.091 -24.666 17.568 1.00 80.25 218 SER A O 1
ATOM 1843 N N . TYR A 1 219 ? 30.856 -23.776 15.541 1.00 78.44 219 TYR A N 1
ATOM 1844 C CA . TYR A 1 219 ? 29.769 -22.880 15.957 1.00 78.44 219 TYR A CA 1
ATOM 1845 C C . TYR A 1 219 ? 28.567 -23.654 16.509 1.00 78.44 219 TYR A C 1
ATOM 1847 O O . TYR A 1 219 ? 27.895 -23.177 17.425 1.00 78.44 219 TYR A O 1
ATOM 1855 N N . ILE A 1 220 ? 28.277 -24.840 15.964 1.00 76.25 220 ILE A N 1
ATOM 1856 C CA . ILE A 1 220 ? 27.172 -25.697 16.427 1.00 76.25 220 ILE A CA 1
ATOM 1857 C C . ILE A 1 220 ? 27.373 -26.098 17.900 1.00 76.25 220 ILE A C 1
ATOM 1859 O O . ILE A 1 220 ? 26.401 -26.285 18.633 1.00 76.25 220 ILE A O 1
ATOM 1863 N N . GLU A 1 221 ? 28.628 -26.154 18.342 1.00 78.44 221 GLU A N 1
ATOM 1864 C CA . GLU A 1 221 ? 29.056 -26.455 19.709 1.00 78.44 221 GLU A CA 1
ATOM 1865 C C . GLU A 1 221 ? 29.330 -25.193 20.543 1.00 78.44 221 GLU A C 1
ATOM 1867 O O . GLU A 1 221 ? 29.677 -25.295 21.718 1.00 78.44 221 GLU A O 1
ATOM 1872 N N . SER A 1 222 ? 29.151 -23.995 19.976 1.00 81.31 222 SER A N 1
ATOM 1873 C CA . SER A 1 222 ? 29.340 -22.745 20.714 1.00 81.31 222 SER A CA 1
ATOM 1874 C C . SER A 1 222 ? 28.374 -22.637 21.896 1.00 81.31 222 SER A C 1
ATOM 1876 O O . SER A 1 222 ? 27.232 -23.106 21.846 1.00 81.31 222 SER A O 1
ATOM 1878 N N . GLU A 1 223 ? 28.804 -21.933 22.944 1.00 79.31 223 GLU A N 1
ATOM 1879 C CA . GLU A 1 223 ? 27.981 -21.653 24.129 1.00 79.31 223 GLU A CA 1
ATOM 1880 C C . GLU A 1 223 ? 26.636 -21.000 23.775 1.00 79.31 223 GLU A C 1
ATOM 1882 O O . GLU A 1 223 ? 25.619 -21.259 24.419 1.00 79.31 223 GLU A O 1
ATOM 1887 N N . PHE A 1 224 ? 26.593 -20.212 22.696 1.00 73.44 224 PHE A N 1
ATOM 1888 C CA . PHE A 1 224 ? 25.358 -19.640 22.165 1.00 73.44 224 PHE A CA 1
ATOM 1889 C C . PHE A 1 224 ? 24.378 -20.724 21.685 1.00 73.44 224 PHE A C 1
ATOM 1891 O O . PHE A 1 224 ? 23.222 -20.747 22.116 1.00 73.44 224 PHE A O 1
ATOM 1898 N N . CYS A 1 225 ? 24.840 -21.654 20.842 1.00 75.56 225 CYS A N 1
ATOM 1899 C CA . CYS A 1 225 ? 24.028 -22.769 20.355 1.00 75.56 225 CYS A CA 1
ATOM 1900 C C . CYS A 1 225 ? 23.588 -23.685 21.500 1.00 75.56 225 CYS A C 1
ATOM 1902 O O . CYS A 1 225 ? 22.413 -24.053 21.563 1.00 75.56 225 CYS A O 1
ATOM 1904 N N . LYS A 1 226 ? 24.478 -23.986 22.452 1.00 78.25 226 LYS A N 1
ATOM 1905 C CA . LYS A 1 226 ? 24.132 -24.763 23.652 1.00 78.25 226 LYS A CA 1
ATOM 1906 C C . LYS A 1 226 ? 23.029 -24.083 24.464 1.00 78.25 226 LYS A C 1
ATOM 1908 O O . LYS A 1 226 ? 21.989 -24.693 24.695 1.00 78.25 226 LYS A O 1
ATOM 1913 N N . ARG A 1 227 ? 23.187 -22.797 24.810 1.00 78.56 227 ARG A N 1
ATOM 1914 C CA . ARG A 1 227 ? 22.159 -22.008 25.520 1.00 78.56 227 ARG A CA 1
ATOM 1915 C C . ARG A 1 227 ? 20.828 -21.972 24.775 1.00 78.56 227 ARG A C 1
ATOM 1917 O O . ARG A 1 227 ? 19.781 -22.040 25.410 1.00 78.56 227 ARG A O 1
ATOM 1924 N N . SER A 1 228 ? 20.854 -21.868 23.445 1.00 72.12 228 SER A N 1
ATOM 1925 C CA . SER A 1 228 ? 19.630 -21.890 22.637 1.00 72.12 228 SER A CA 1
ATOM 1926 C C . SER A 1 228 ? 18.917 -23.245 22.706 1.00 72.12 228 SER A C 1
ATOM 1928 O O . SER A 1 228 ? 17.701 -23.277 22.876 1.00 72.12 228 SER A O 1
ATOM 1930 N N . ARG A 1 229 ? 19.669 -24.355 22.675 1.00 72.62 229 ARG A N 1
ATOM 1931 C CA . ARG A 1 229 ? 19.130 -25.716 22.798 1.00 72.62 229 ARG A CA 1
ATOM 1932 C C . ARG A 1 229 ? 18.481 -25.949 24.157 1.00 72.62 229 ARG A C 1
ATOM 1934 O O . ARG A 1 229 ? 17.410 -26.532 24.196 1.00 72.62 229 ARG A O 1
ATOM 1941 N N . PHE A 1 230 ? 19.051 -25.424 25.243 1.00 73.00 230 PHE A N 1
ATOM 1942 C CA . PHE A 1 230 ? 18.446 -25.536 26.579 1.00 73.00 230 PHE A CA 1
ATOM 1943 C C . PHE A 1 230 ? 17.077 -24.851 26.706 1.00 73.00 230 PHE A C 1
ATOM 1945 O O . PHE A 1 230 ? 16.283 -25.242 27.555 1.00 73.00 230 PHE A O 1
ATOM 1952 N N . LYS A 1 231 ? 16.776 -23.845 25.872 1.00 77.31 231 LYS A N 1
ATOM 1953 C CA . LYS A 1 231 ? 15.457 -23.189 25.868 1.00 77.31 231 LYS A CA 1
ATOM 1954 C C . LYS A 1 231 ? 14.383 -24.018 25.165 1.00 77.31 231 LYS A C 1
ATOM 1956 O O . LYS A 1 231 ? 13.199 -23.791 25.397 1.00 77.31 231 LYS A O 1
ATOM 1961 N N . VAL A 1 232 ? 14.777 -24.940 24.289 1.00 72.06 232 VAL A N 1
ATOM 1962 C CA . VAL A 1 232 ? 13.846 -25.812 23.573 1.00 72.06 232 VAL A CA 1
ATOM 1963 C C . VAL A 1 232 ? 13.576 -27.024 24.455 1.00 72.06 232 VAL A C 1
ATOM 1965 O O . VAL A 1 232 ? 14.493 -27.777 24.777 1.00 72.06 232 VAL A O 1
ATOM 1968 N N . LYS A 1 233 ? 12.314 -27.207 24.858 1.00 70.44 233 LYS A N 1
ATOM 1969 C CA . LYS A 1 233 ? 11.866 -28.404 25.579 1.00 70.44 233 LYS A CA 1
ATOM 1970 C C . LYS A 1 233 ? 12.254 -29.630 24.748 1.00 70.44 233 LYS A C 1
ATOM 1972 O O . LYS A 1 233 ? 11.775 -29.794 23.629 1.00 70.44 233 LYS A O 1
ATOM 1977 N N . MET A 1 234 ? 13.183 -30.427 25.267 1.00 64.12 234 MET A N 1
ATOM 1978 C CA . MET A 1 234 ? 13.719 -31.585 24.559 1.00 64.12 234 MET A CA 1
ATOM 1979 C C . MET A 1 234 ? 12.637 -32.654 24.442 1.00 64.12 234 MET A C 1
ATOM 1981 O O . MET A 1 234 ? 12.183 -33.200 25.447 1.00 64.12 234 MET A O 1
ATOM 1985 N N . ASN A 1 235 ? 12.249 -32.966 23.209 1.00 66.81 235 ASN A N 1
ATOM 1986 C CA . ASN A 1 235 ? 11.479 -34.161 22.901 1.00 66.81 235 ASN A CA 1
ATOM 1987 C C . ASN A 1 235 ? 12.499 -35.288 22.722 1.00 66.81 235 ASN A C 1
ATOM 1989 O O . ASN A 1 235 ? 13.042 -35.472 21.633 1.00 66.81 235 ASN A O 1
ATOM 1993 N N . PHE A 1 236 ? 12.842 -35.986 23.804 1.00 61.62 236 PHE A N 1
ATOM 1994 C CA . PHE A 1 236 ? 13.646 -37.196 23.677 1.00 61.62 236 PHE A CA 1
ATOM 1995 C C . PHE A 1 236 ? 12.797 -38.261 22.983 1.00 61.62 236 PHE A C 1
ATOM 1997 O O . PHE A 1 236 ? 11.853 -38.783 23.570 1.00 61.62 236 PHE A O 1
ATOM 2004 N N . ASN A 1 237 ? 13.156 -38.618 21.750 1.00 64.19 237 ASN A N 1
ATOM 2005 C CA . ASN A 1 237 ? 12.849 -39.955 21.267 1.00 64.19 237 ASN A CA 1
ATOM 2006 C C . ASN A 1 237 ? 13.804 -40.886 22.012 1.00 64.19 237 ASN A C 1
ATOM 2008 O O . ASN A 1 237 ? 15.018 -40.788 21.839 1.00 64.19 237 ASN A O 1
ATOM 2012 N N . ALA A 1 238 ? 13.268 -41.743 22.881 1.00 57.19 238 ALA A N 1
ATOM 2013 C CA . ALA A 1 238 ? 14.030 -42.793 23.542 1.00 57.19 238 ALA A CA 1
ATOM 2014 C C . ALA A 1 238 ? 14.476 -43.823 22.490 1.00 57.19 238 ALA A C 1
ATOM 2016 O O . ALA A 1 238 ? 13.858 -44.867 22.321 1.00 57.19 238 ALA A O 1
ATOM 2017 N N . SER A 1 239 ? 15.510 -43.501 21.715 1.00 63.66 239 SER A N 1
ATOM 2018 C CA . SER A 1 239 ? 16.135 -44.450 20.802 1.00 63.66 239 SER A CA 1
ATOM 2019 C C . SER A 1 239 ? 17.334 -45.070 21.504 1.00 63.66 239 SER A C 1
ATOM 2021 O O . SER A 1 239 ? 18.283 -44.367 21.847 1.00 63.66 239 SER A O 1
ATOM 2023 N N . SER A 1 240 ? 17.304 -46.383 21.703 1.00 62.03 240 SER A N 1
ATOM 2024 C CA . SER A 1 240 ? 18.337 -47.166 22.390 1.00 62.03 240 SER A CA 1
ATOM 2025 C C . SER A 1 240 ? 19.585 -47.435 21.536 1.00 62.03 240 SER A C 1
ATOM 2027 O O . SER A 1 240 ? 20.242 -48.460 21.708 1.00 62.03 240 SER A O 1
ATOM 2029 N N . PHE A 1 241 ? 19.914 -46.560 20.583 1.00 54.06 241 PHE A N 1
ATOM 2030 C CA . PHE A 1 241 ? 21.100 -46.746 19.753 1.00 54.06 241 PHE A CA 1
ATOM 2031 C C . PHE A 1 241 ? 22.351 -46.303 20.516 1.00 54.06 241 PHE A C 1
ATOM 2033 O O . PHE A 1 241 ? 22.618 -45.114 20.680 1.00 54.06 241 PHE A O 1
ATOM 2040 N N . ASP A 1 242 ? 23.112 -47.296 20.975 1.00 58.00 242 ASP A N 1
ATOM 2041 C CA . ASP A 1 242 ? 24.449 -47.159 21.547 1.00 58.00 242 ASP A CA 1
ATOM 2042 C C . ASP A 1 242 ? 25.430 -46.725 20.445 1.00 58.00 242 ASP A C 1
ATOM 2044 O O . ASP A 1 242 ? 26.075 -47.541 19.783 1.00 58.00 242 ASP A O 1
ATOM 2048 N N . LEU A 1 243 ? 25.504 -45.415 20.196 1.00 55.28 243 LEU A N 1
ATOM 2049 C CA . LEU A 1 243 ? 26.517 -44.816 19.331 1.00 55.28 243 LEU A CA 1
ATOM 2050 C C . LEU A 1 243 ? 27.852 -44.783 20.080 1.00 55.28 243 LEU A C 1
ATOM 2052 O O . LEU A 1 243 ? 28.360 -43.718 20.440 1.00 55.28 243 LEU A O 1
ATOM 2056 N N . ARG A 1 244 ? 28.445 -45.960 20.310 1.00 50.06 244 ARG A N 1
ATOM 2057 C CA . ARG A 1 244 ? 29.868 -46.037 20.660 1.00 50.06 244 ARG A CA 1
ATOM 2058 C C . ARG A 1 244 ? 30.656 -45.251 19.617 1.00 50.06 244 ARG A C 1
ATOM 2060 O O . ARG A 1 244 ? 30.249 -45.247 18.451 1.00 50.06 244 ARG A O 1
ATOM 2067 N N . PRO A 1 245 ? 31.759 -44.583 20.001 1.00 55.66 245 PRO A N 1
ATOM 2068 C CA . PRO A 1 245 ? 32.409 -43.615 19.138 1.00 55.66 245 PRO A CA 1
ATOM 2069 C C . PRO A 1 245 ? 32.801 -44.302 17.835 1.00 55.66 245 PRO A C 1
ATOM 2071 O O . PRO A 1 245 ? 33.742 -45.100 17.812 1.00 55.66 245 PRO A O 1
ATOM 2074 N N . LEU A 1 246 ? 32.082 -44.004 16.747 1.00 49.97 246 LEU A N 1
ATOM 2075 C CA . LEU A 1 246 ? 32.617 -44.234 15.417 1.00 49.97 246 LEU A CA 1
ATOM 2076 C C . LEU A 1 246 ? 33.939 -43.480 15.420 1.00 49.97 246 LEU A C 1
ATOM 2078 O O . LEU A 1 246 ? 33.946 -42.252 15.532 1.00 49.97 246 LEU A O 1
ATOM 2082 N N . LYS A 1 247 ? 35.042 -44.237 15.421 1.00 46.41 247 LYS A N 1
ATOM 2083 C CA . LYS A 1 247 ? 36.402 -43.712 15.364 1.00 46.41 247 LYS A CA 1
ATOM 2084 C C . LYS A 1 247 ? 36.401 -42.641 14.282 1.00 46.41 247 LYS A C 1
ATOM 2086 O O . LYS A 1 247 ? 36.201 -42.960 13.112 1.00 46.41 247 LYS A O 1
ATOM 2091 N N . ARG A 1 248 ? 36.516 -41.374 14.694 1.00 46.00 248 ARG A N 1
ATOM 2092 C CA . ARG A 1 248 ? 36.587 -40.247 13.767 1.00 46.00 248 ARG A CA 1
ATOM 2093 C C . ARG A 1 248 ? 37.764 -40.534 12.848 1.00 46.00 248 ARG A C 1
ATOM 2095 O O . ARG A 1 248 ? 38.902 -40.569 13.308 1.00 46.00 248 ARG A O 1
ATOM 2102 N N . VAL A 1 249 ? 37.465 -40.804 11.583 1.00 46.09 249 VAL A N 1
ATOM 2103 C CA . VAL A 1 249 ? 38.475 -40.869 10.531 1.00 46.09 249 VAL A CA 1
ATOM 2104 C C . VAL A 1 249 ? 39.172 -39.502 10.523 1.00 46.09 249 VAL A C 1
ATOM 2106 O O . VAL A 1 249 ? 38.460 -38.491 10.562 1.00 46.09 249 VAL A O 1
ATOM 2109 N N . PRO A 1 250 ? 40.517 -39.438 10.570 1.00 44.75 250 PRO A N 1
ATOM 2110 C CA . PRO A 1 250 ? 41.237 -38.173 10.630 1.00 44.75 250 PRO A CA 1
ATOM 2111 C C . PRO A 1 250 ? 40.834 -37.276 9.463 1.00 44.75 250 PRO A C 1
ATOM 2113 O O . PRO A 1 250 ? 40.632 -37.739 8.341 1.00 44.75 250 PRO A O 1
ATOM 2116 N N . ASN A 1 251 ? 40.656 -35.994 9.767 1.00 49.06 251 ASN A N 1
ATOM 2117 C CA . ASN A 1 251 ? 40.186 -34.985 8.833 1.00 49.06 251 ASN A CA 1
ATOM 2118 C C . ASN A 1 251 ? 41.013 -34.999 7.537 1.00 49.06 251 ASN A C 1
ATOM 2120 O O . ASN A 1 251 ? 42.225 -34.828 7.568 1.00 49.06 251 ASN A O 1
ATOM 2124 N N . PHE A 1 252 ? 40.324 -35.083 6.397 1.00 46.41 252 PHE A N 1
ATOM 2125 C CA . PHE A 1 252 ? 40.854 -35.002 5.025 1.00 46.41 252 PHE A CA 1
ATOM 2126 C C . PHE A 1 252 ? 41.604 -33.697 4.674 1.00 46.41 252 PHE A C 1
ATOM 2128 O O . PHE A 1 252 ? 41.909 -33.459 3.507 1.00 46.41 252 PHE A O 1
ATOM 2135 N N . LEU A 1 253 ? 41.867 -32.818 5.643 1.00 48.97 253 LEU A N 1
ATOM 2136 C CA . LEU A 1 253 ? 42.464 -31.511 5.387 1.00 48.97 253 LEU A CA 1
ATOM 2137 C C . LEU A 1 253 ? 43.998 -31.570 5.317 1.00 48.97 253 LEU A C 1
ATOM 2139 O O . LEU A 1 253 ? 44.567 -30.825 4.529 1.00 48.97 253 LEU A O 1
ATOM 2143 N N . GLU A 1 254 ? 44.650 -32.510 6.013 1.00 49.50 254 GLU A N 1
ATOM 2144 C CA . GLU A 1 254 ? 46.113 -32.685 5.915 1.00 49.50 254 GLU A CA 1
ATOM 2145 C C . GLU A 1 254 ? 46.552 -33.215 4.537 1.00 49.50 254 GLU A C 1
ATOM 2147 O O . GLU A 1 254 ? 47.553 -32.756 3.995 1.00 49.50 254 GLU A O 1
ATOM 2152 N N . TYR A 1 255 ? 45.751 -34.065 3.881 1.00 54.91 255 TYR A N 1
ATOM 2153 C CA . TYR A 1 255 ? 46.117 -34.601 2.560 1.00 54.91 255 TYR A CA 1
ATOM 2154 C C . TYR A 1 255 ? 46.162 -33.544 1.446 1.00 54.91 255 TYR A C 1
ATOM 2156 O O . TYR A 1 255 ? 46.939 -33.682 0.503 1.00 54.91 255 TYR A O 1
ATOM 2164 N N . ARG A 1 256 ? 45.375 -32.461 1.538 1.00 50.81 256 ARG A N 1
ATOM 2165 C CA . ARG A 1 256 ? 45.417 -31.405 0.509 1.00 50.81 256 ARG A CA 1
ATOM 2166 C C . ARG A 1 256 ? 46.635 -30.498 0.625 1.00 50.81 256 ARG A C 1
ATOM 2168 O O . ARG A 1 256 ? 47.056 -29.954 -0.393 1.00 50.81 256 ARG A O 1
ATOM 2175 N N . GLU A 1 257 ? 47.179 -30.308 1.823 1.00 50.78 257 GLU A N 1
ATOM 2176 C CA . GLU A 1 257 ? 48.392 -29.503 1.992 1.00 50.78 257 GLU A CA 1
ATOM 2177 C C . GLU A 1 257 ? 49.623 -30.257 1.472 1.00 50.78 257 GLU A C 1
ATOM 2179 O O . GLU A 1 257 ? 50.461 -29.655 0.798 1.00 50.78 257 GLU A O 1
ATOM 2184 N N . GLU A 1 258 ? 49.683 -31.580 1.661 1.00 53.59 258 GLU A N 1
ATOM 2185 C CA . GLU A 1 258 ? 50.751 -32.410 1.090 1.00 53.59 258 GLU A CA 1
ATOM 2186 C C . GLU A 1 258 ? 50.669 -32.510 -0.442 1.00 53.59 258 GLU A C 1
ATOM 2188 O O . GLU A 1 258 ? 51.683 -32.318 -1.115 1.00 53.59 258 GLU A O 1
ATOM 2193 N N . GLU A 1 259 ? 49.480 -32.711 -1.027 1.00 51.62 259 GLU A N 1
ATOM 2194 C CA . GLU A 1 259 ? 49.331 -32.728 -2.493 1.00 51.62 259 GLU A CA 1
ATOM 2195 C C . GLU A 1 259 ? 49.694 -31.378 -3.134 1.00 51.62 259 GLU A C 1
ATOM 2197 O O . GLU A 1 259 ? 50.359 -31.345 -4.171 1.00 51.62 259 GLU A O 1
ATOM 2202 N N . MET A 1 260 ? 49.323 -30.254 -2.509 1.00 52.84 260 MET A N 1
ATOM 2203 C CA . MET A 1 260 ? 49.712 -28.925 -2.996 1.00 52.84 260 MET A CA 1
ATOM 2204 C C . MET A 1 260 ? 51.229 -28.710 -2.910 1.00 52.84 260 MET A C 1
ATOM 2206 O O . MET A 1 260 ? 51.807 -28.134 -3.827 1.00 52.84 260 MET A O 1
ATOM 2210 N N . MET A 1 261 ? 51.898 -29.197 -1.860 1.00 50.03 261 MET A N 1
ATOM 2211 C CA . MET A 1 261 ? 53.356 -29.072 -1.722 1.00 50.03 261 MET A CA 1
ATOM 2212 C C . MET A 1 261 ? 54.139 -29.938 -2.718 1.00 50.03 261 MET A C 1
ATOM 2214 O O . MET A 1 261 ? 55.213 -29.524 -3.157 1.00 50.03 261 MET A O 1
ATOM 2218 N N . ILE A 1 262 ? 53.616 -31.101 -3.119 1.00 55.31 262 ILE A N 1
ATOM 2219 C CA . ILE A 1 262 ? 54.270 -31.962 -4.120 1.00 55.31 262 ILE A CA 1
ATOM 2220 C C . ILE A 1 262 ? 54.207 -31.331 -5.520 1.00 55.31 262 ILE A C 1
ATOM 2222 O O . ILE A 1 262 ? 55.172 -31.430 -6.277 1.00 55.31 262 ILE A O 1
ATOM 2226 N N . ILE A 1 263 ? 53.131 -30.611 -5.850 1.00 54.75 263 ILE A N 1
ATOM 2227 C CA . ILE A 1 263 ? 52.981 -29.973 -7.169 1.00 54.75 263 ILE A CA 1
ATOM 2228 C C . ILE A 1 263 ? 53.985 -28.822 -7.384 1.00 54.75 263 ILE A C 1
ATOM 2230 O O . ILE A 1 263 ? 54.319 -28.522 -8.526 1.00 54.75 263 ILE A O 1
ATOM 2234 N N . TYR A 1 264 ? 54.540 -28.217 -6.328 1.00 52.72 264 TYR A N 1
ATOM 2235 C CA . TYR A 1 264 ? 55.514 -27.119 -6.456 1.00 52.72 264 TYR A CA 1
ATOM 2236 C C . TYR A 1 264 ? 56.994 -27.543 -6.383 1.00 52.72 264 TYR A C 1
ATOM 2238 O O . TYR A 1 264 ? 57.863 -26.677 -6.261 1.00 52.72 264 TYR A O 1
ATOM 2246 N N . LYS A 1 265 ? 57.317 -28.843 -6.457 1.00 46.38 265 LYS A N 1
ATOM 2247 C CA . LYS A 1 265 ? 58.716 -29.326 -6.480 1.00 46.38 265 LYS A CA 1
ATOM 2248 C C . LYS A 1 265 ? 59.112 -30.175 -7.700 1.00 46.38 265 LYS A C 1
ATOM 2250 O O . LYS A 1 265 ? 60.142 -30.845 -7.647 1.00 46.38 265 LYS A O 1
ATOM 2255 N N . LEU A 1 266 ? 58.364 -30.096 -8.799 1.00 42.44 266 LEU A N 1
ATOM 2256 C CA . LEU A 1 266 ? 58.801 -30.542 -10.133 1.00 42.44 266 LEU A CA 1
ATOM 2257 C C . LEU A 1 266 ? 58.973 -29.331 -11.049 1.00 42.44 266 LEU A C 1
ATOM 2259 O O . LEU A 1 266 ? 59.962 -29.331 -11.812 1.00 42.44 266 LEU A O 1
#